Protein AF-A0A8S3TML8-F1 (afdb_monomer_lite)

pLDDT: mean 79.7, std 20.04, range [29.03, 98.56]

Secondary structure (DSSP, 8-state):
---PPP-SS--HHHHHHHTTTTEEEETTTTEEEE---------------------------PPPPPTT--EEEEETTEEEEE-HHHHHHHTTTT---S------TT----GGGTT-TTTT--HHHHHHHHHHHHHHHHHHHHHHHHHHEEEEEEEPGGGEEEETTEEEE-TT---EEEEEEETTS-HHHHTT-

Foldseek 3Di:
DDDDDDDPADPPVRVQVVVVVFWDADPVPRDIDGDPDPDDDDPDDDDDDDDDDPDPDPDPDDPDDDPPPWDWDDDPVDIDTDDPVRVCVQPVPDDHDPDDDDDDPPDDDDPVRVVDPCVPPDPVVVVVVVVVVVVVVVVVVVVLQVVQKDKDKADDPVQWDDDPNDIDGDPVDDDIDIDIDRNVDDVVVVVVD

Structure (mmCIF, N/CA/C/O backbone):
data_AF-A0A8S3TML8-F1
#
_entry.id   AF-A0A8S3TML8-F1
#
loop_
_atom_site.group_PDB
_atom_site.id
_atom_site.type_symbol
_atom_site.label_atom_id
_atom_site.label_alt_id
_atom_site.label_comp_id
_atom_site.label_asym_id
_atom_site.label_entity_id
_atom_site.label_seq_id
_atom_site.pdbx_PDB_ins_code
_atom_site.Cartn_x
_atom_site.Cartn_y
_atom_site.Cartn_z
_atom_site.occupancy
_atom_site.B_iso_or_equiv
_atom_site.auth_seq_id
_atom_site.auth_comp_id
_atom_site.auth_asym_id
_atom_site.auth_atom_id
_atom_site.pdbx_PDB_model_num
ATOM 1 N N . MET A 1 1 ? -19.880 -20.484 -22.749 1.00 35.97 1 MET A N 1
ATOM 2 C CA . MET A 1 1 ? -20.522 -19.704 -23.829 1.00 35.97 1 MET A CA 1
ATOM 3 C C . MET A 1 1 ? -20.622 -18.261 -23.365 1.00 35.97 1 MET A C 1
ATOM 5 O O . MET A 1 1 ? -21.336 -17.995 -22.408 1.00 35.97 1 MET A O 1
ATOM 9 N N . GLU A 1 2 ? -19.834 -17.370 -23.964 1.00 37.00 2 GLU A N 1
ATOM 10 C CA . GLU A 1 2 ? -19.762 -15.946 -23.609 1.00 37.00 2 GLU A CA 1
ATOM 11 C C . GLU A 1 2 ? -21.054 -15.206 -23.978 1.00 37.00 2 GLU A C 1
ATOM 13 O O . GLU A 1 2 ? -21.535 -15.298 -25.110 1.00 37.00 2 GLU A O 1
ATOM 18 N N . GLN A 1 3 ? -21.607 -14.438 -23.037 1.00 43.72 3 GLN A N 1
ATOM 19 C CA . GLN A 1 3 ? -22.703 -13.520 -23.327 1.00 43.72 3 GLN A CA 1
ATOM 20 C C . GLN A 1 3 ? -22.150 -12.269 -24.015 1.00 43.72 3 GLN A C 1
ATOM 22 O O . GLN A 1 3 ? -21.498 -11.430 -23.397 1.00 43.72 3 GLN A O 1
ATOM 27 N N . ARG A 1 4 ? -22.412 -12.139 -25.318 1.00 47.22 4 ARG A N 1
ATOM 28 C CA . ARG A 1 4 ? -22.072 -10.939 -26.090 1.00 47.22 4 ARG A CA 1
ATOM 29 C C . ARG A 1 4 ? -23.021 -9.798 -25.724 1.00 47.22 4 ARG A C 1
ATOM 31 O O . ARG A 1 4 ? -24.226 -9.878 -25.962 1.00 47.22 4 ARG A O 1
ATOM 38 N N . PHE A 1 5 ? -22.455 -8.730 -25.170 1.00 47.50 5 PHE A N 1
ATOM 39 C CA . PHE A 1 5 ? -23.145 -7.485 -24.840 1.00 47.50 5 PHE A CA 1
ATOM 40 C C . PHE A 1 5 ? -23.763 -6.871 -26.110 1.00 47.50 5 PHE A C 1
ATOM 42 O O . PHE A 1 5 ? -23.064 -6.631 -27.099 1.00 47.50 5 PHE A O 1
ATOM 49 N N . ARG A 1 6 ? -25.081 -6.631 -26.120 1.00 53.34 6 ARG A N 1
ATOM 50 C CA . ARG A 1 6 ? -25.754 -5.955 -27.241 1.00 53.34 6 ARG A CA 1
ATOM 51 C C . ARG A 1 6 ? -25.431 -4.460 -27.190 1.00 53.34 6 ARG A C 1
ATOM 53 O O . ARG A 1 6 ? -25.646 -3.813 -26.170 1.00 53.34 6 ARG A O 1
ATOM 60 N N . LYS A 1 7 ? -24.908 -3.909 -28.290 1.00 60.56 7 LYS A N 1
ATOM 61 C CA . LYS A 1 7 ? -24.660 -2.467 -28.431 1.00 60.56 7 LYS A CA 1
ATOM 62 C C . LYS A 1 7 ? -26.007 -1.737 -28.490 1.00 60.56 7 LYS A C 1
ATOM 64 O O . LYS A 1 7 ? -26.744 -1.890 -29.458 1.00 60.56 7 LYS A O 1
ATOM 69 N N . ASN A 1 8 ? -26.323 -0.959 -27.455 1.00 58.72 8 ASN A N 1
ATOM 70 C CA . ASN A 1 8 ? -27.572 -0.187 -27.349 1.00 58.72 8 ASN A CA 1
ATOM 71 C C . ASN A 1 8 ? -27.666 0.975 -28.356 1.00 58.72 8 ASN A C 1
ATOM 73 O O . ASN A 1 8 ? -28.735 1.545 -28.554 1.00 58.72 8 ASN A O 1
ATOM 77 N N . PHE A 1 9 ? -26.560 1.304 -29.019 1.00 53.78 9 PHE A N 1
ATOM 78 C CA . PHE A 1 9 ? -26.478 2.310 -30.067 1.00 53.78 9 PHE A CA 1
ATOM 79 C C . PHE A 1 9 ? -25.803 1.649 -31.272 1.00 53.78 9 PHE A C 1
ATOM 81 O O . PHE A 1 9 ? -24.911 0.823 -31.083 1.00 53.78 9 PHE A O 1
ATOM 88 N N . GLY A 1 10 ? -26.292 1.926 -32.485 1.00 63.81 10 GLY A N 1
ATOM 89 C CA . GLY A 1 10 ? -25.822 1.304 -33.729 1.00 63.81 10 GLY A CA 1
ATOM 90 C C . GLY A 1 10 ? -24.353 1.611 -34.058 1.00 63.81 10 GLY A C 1
ATOM 91 O O . GLY A 1 10 ? -23.506 1.747 -33.182 1.00 63.81 10 GLY A O 1
ATOM 92 N N . SER A 1 11 ? -24.002 1.716 -35.340 1.00 74.44 11 SER A N 1
ATOM 93 C CA . SER A 1 11 ? -22.666 2.214 -35.696 1.00 74.44 11 SER A CA 1
ATOM 94 C C . SER A 1 11 ? -22.445 3.612 -35.103 1.00 74.44 11 SER A C 1
ATOM 96 O O . SER A 1 11 ? -23.391 4.392 -34.985 1.00 74.44 11 SER A O 1
ATOM 98 N N . ILE A 1 12 ? -21.197 3.938 -34.751 1.00 75.12 12 ILE A N 1
ATOM 99 C CA . ILE A 1 12 ? -20.818 5.258 -34.218 1.00 75.12 12 ILE A CA 1
ATOM 100 C C . ILE A 1 12 ? -21.323 6.398 -35.120 1.00 75.12 12 ILE A C 1
ATOM 102 O O . ILE A 1 12 ? -21.795 7.412 -34.628 1.00 75.12 12 ILE A O 1
ATOM 106 N N . VAL A 1 13 ? -21.350 6.170 -36.436 1.00 75.56 13 VAL A N 1
ATOM 107 C CA . VAL A 1 13 ? -21.892 7.098 -37.438 1.00 75.56 13 VAL A CA 1
ATOM 108 C C . VAL A 1 13 ? -23.364 7.427 -37.171 1.00 75.56 13 VAL A C 1
ATOM 110 O O . VAL A 1 13 ? -23.715 8.596 -37.093 1.00 75.56 13 VAL A O 1
ATOM 113 N N . LYS A 1 14 ? -24.211 6.422 -36.901 1.00 78.94 14 LYS A N 1
ATOM 114 C CA . LYS A 1 14 ? -25.636 6.643 -36.586 1.00 78.94 14 LYS A CA 1
ATOM 115 C C . LYS A 1 14 ? -25.842 7.415 -35.287 1.00 78.94 14 LYS A C 1
ATOM 117 O O . LYS A 1 14 ? -26.841 8.110 -35.134 1.00 78.94 14 LYS A O 1
ATOM 122 N N . PHE A 1 15 ? -24.937 7.247 -34.324 1.00 82.00 15 PHE A N 1
ATOM 123 C CA . PHE A 1 15 ? -24.976 8.017 -33.084 1.00 82.00 15 PHE A CA 1
ATOM 124 C C . PHE A 1 15 ? -24.649 9.490 -33.352 1.00 82.00 15 PHE A C 1
ATOM 126 O O . PHE A 1 15 ? -25.384 10.366 -32.909 1.00 82.00 15 PHE A O 1
ATOM 133 N N . LEU A 1 16 ? -23.600 9.753 -34.129 1.00 83.75 16 LEU A N 1
ATOM 134 C CA . LEU A 1 16 ? -23.174 11.108 -34.477 1.00 83.75 16 LEU A CA 1
ATOM 135 C C . LEU A 1 16 ? -24.219 11.842 -35.327 1.00 83.75 16 LEU A C 1
ATOM 137 O O . LEU A 1 16 ? -24.539 12.985 -35.031 1.00 83.75 16 LEU A O 1
ATOM 141 N N . GLU A 1 17 ? -24.830 11.164 -36.301 1.00 78.38 17 GLU A N 1
ATOM 142 C CA . GLU A 1 17 ? -25.947 11.706 -37.091 1.00 78.38 17 GLU A CA 1
ATOM 143 C C . GLU A 1 17 ? -27.168 12.039 -36.220 1.00 78.38 17 GLU A C 1
ATOM 145 O O . GLU A 1 17 ? -27.822 13.066 -36.407 1.00 78.38 17 GLU A O 1
ATOM 150 N N . LYS A 1 18 ? -27.481 11.185 -35.235 1.00 82.00 18 LYS A N 1
ATOM 151 C CA . LYS A 1 18 ? -28.595 11.423 -34.307 1.00 82.00 18 LYS A CA 1
ATOM 152 C C . LYS A 1 18 ? -28.356 12.649 -33.420 1.00 82.00 18 LYS A C 1
ATOM 154 O O . LYS A 1 18 ? -29.322 13.319 -33.067 1.00 82.00 18 LYS A O 1
ATOM 159 N N . HIS A 1 19 ? -27.102 12.928 -33.080 1.00 82.25 19 HIS A N 1
ATOM 160 C CA . HIS A 1 19 ? -26.683 14.020 -32.202 1.00 82.25 19 HIS A CA 1
ATOM 161 C C . HIS A 1 19 ? -26.000 15.160 -32.980 1.00 82.25 19 HIS A C 1
ATOM 163 O O . HIS A 1 19 ? -24.994 15.714 -32.533 1.00 82.25 19 HIS A O 1
ATOM 169 N N . HIS A 1 20 ? -26.543 15.506 -34.155 1.00 80.69 20 HIS A N 1
ATOM 170 C CA . HIS A 1 20 ? -26.031 16.582 -35.017 1.00 80.69 20 HIS A CA 1
ATOM 171 C C . HIS A 1 20 ? -26.117 17.985 -34.384 1.00 80.69 20 HIS A C 1
ATOM 173 O O . HIS A 1 20 ? -25.498 18.931 -34.863 1.00 80.69 20 HIS A O 1
ATOM 179 N N . ASP A 1 21 ? -26.899 18.123 -33.312 1.00 78.88 21 ASP A N 1
ATOM 180 C CA . ASP A 1 21 ? -27.015 19.324 -32.486 1.00 78.88 21 ASP A CA 1
ATOM 181 C C . ASP A 1 21 ? -25.766 19.576 -31.624 1.00 78.88 21 ASP A C 1
ATOM 183 O O . ASP A 1 21 ? -25.522 20.705 -31.198 1.00 78.88 21 ASP A O 1
ATOM 187 N N . VAL A 1 22 ? -24.962 18.533 -31.396 1.00 82.69 22 VAL A N 1
ATOM 188 C CA . VAL A 1 22 ? -23.725 18.572 -30.605 1.00 82.69 22 VAL A CA 1
ATOM 189 C C . VAL A 1 22 ? -22.500 18.278 -31.475 1.00 82.69 22 VAL A C 1
ATOM 191 O O . VAL A 1 22 ? -21.458 18.913 -31.306 1.00 82.69 22 VAL A O 1
ATOM 194 N N . PHE A 1 23 ? -22.613 17.349 -32.425 1.00 83.62 23 PHE A N 1
ATOM 195 C CA . PHE A 1 23 ? -21.502 16.869 -33.244 1.00 83.62 23 PHE A CA 1
ATOM 196 C C . PHE A 1 23 ? -21.696 17.212 -34.721 1.00 83.62 23 PHE A C 1
ATOM 198 O O . PHE A 1 23 ? -22.722 16.905 -35.318 1.00 83.62 23 PHE A O 1
ATOM 205 N N . VAL A 1 24 ? -20.667 17.782 -35.339 1.00 83.44 24 VAL A N 1
ATOM 206 C CA . VAL A 1 24 ? -20.604 18.043 -36.778 1.00 83.44 24 VAL A CA 1
ATOM 207 C C . VAL A 1 24 ? -19.649 17.032 -37.402 1.00 83.44 24 VAL A C 1
ATOM 209 O O . VAL A 1 24 ? -18.461 17.002 -37.074 1.00 83.44 24 VAL A O 1
ATOM 212 N N . LEU A 1 25 ? -20.178 16.185 -38.285 1.00 80.75 25 LEU A N 1
ATOM 213 C CA . LEU A 1 25 ? -19.419 15.173 -39.016 1.00 80.75 25 LEU A CA 1
ATOM 214 C C . LEU A 1 25 ? -19.025 15.719 -40.395 1.00 80.75 25 LEU A C 1
ATOM 216 O O . LEU A 1 25 ? -19.898 15.983 -41.223 1.00 80.75 25 LEU A O 1
ATOM 220 N N . ASP A 1 26 ? -17.726 15.841 -40.664 1.00 74.19 26 ASP A N 1
ATOM 221 C CA . ASP A 1 26 ? -17.230 16.135 -42.008 1.00 74.19 26 ASP A CA 1
ATOM 222 C C . ASP A 1 26 ? -17.051 14.825 -42.787 1.00 74.19 26 ASP A C 1
ATOM 224 O O . ASP A 1 26 ? -16.144 14.022 -42.538 1.00 74.19 26 ASP A O 1
ATOM 228 N N . SER A 1 27 ? -17.949 14.616 -43.749 1.00 68.25 27 SER A N 1
ATOM 229 C CA . SER A 1 27 ? -17.995 13.414 -44.587 1.00 68.25 27 SER A CA 1
ATOM 230 C C . SER A 1 27 ? -16.820 13.319 -45.570 1.00 68.25 27 SER A C 1
ATOM 232 O O . SER A 1 27 ? -16.584 12.248 -46.123 1.00 68.25 27 SER A O 1
ATOM 234 N N . GLY A 1 28 ? -16.075 14.410 -45.794 1.00 66.81 28 GLY A N 1
ATOM 235 C CA . GLY A 1 28 ? -14.909 14.428 -46.680 1.00 66.81 28 GLY A CA 1
ATOM 236 C C . GLY A 1 28 ? -13.621 13.932 -46.021 1.00 66.81 28 GLY A C 1
ATOM 237 O O . GLY A 1 28 ? -12.758 13.382 -46.703 1.00 66.81 28 GLY A O 1
ATOM 238 N N . CYS A 1 29 ? -13.484 14.092 -44.701 1.00 62.00 29 CYS A N 1
ATOM 239 C CA . CYS A 1 29 ? -12.249 13.766 -43.981 1.00 62.00 29 CYS A CA 1
ATOM 240 C C . CYS A 1 29 ? -12.430 12.814 -42.784 1.00 62.00 29 CYS A C 1
ATOM 242 O O . CYS A 1 29 ? -11.467 12.572 -42.057 1.00 62.00 29 CYS A O 1
ATOM 244 N N . ASN A 1 30 ? -13.623 12.226 -42.594 1.00 70.94 30 ASN A N 1
ATOM 245 C CA . ASN A 1 30 ? -13.956 11.350 -41.458 1.00 70.94 30 ASN A CA 1
ATOM 246 C C . ASN A 1 30 ? -13.621 11.982 -40.091 1.00 70.94 30 ASN A C 1
ATOM 248 O O . ASN A 1 30 ? -13.280 11.279 -39.137 1.00 70.94 30 ASN A O 1
ATOM 252 N N . GLN A 1 31 ? -13.709 13.309 -39.989 1.00 72.69 31 GLN A N 1
ATOM 253 C CA . GLN A 1 31 ? -13.484 14.034 -38.743 1.00 72.69 31 GLN A CA 1
ATOM 254 C C . GLN A 1 31 ? -14.811 14.443 -38.113 1.00 72.69 31 GLN A C 1
ATOM 256 O O . GLN A 1 31 ? -15.768 14.816 -38.791 1.00 72.69 31 GLN A O 1
ATOM 261 N N . VAL A 1 32 ? -14.854 14.372 -36.786 1.00 80.69 32 VAL A N 1
ATOM 262 C CA . VAL A 1 32 ? -15.982 14.814 -35.969 1.00 80.69 32 VAL A CA 1
ATOM 263 C C . VAL A 1 32 ? -15.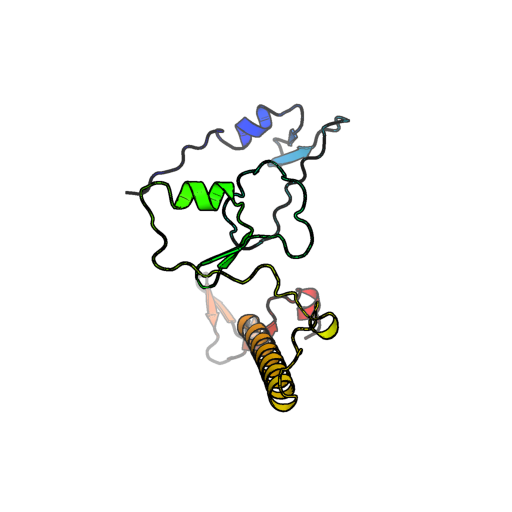514 16.005 -35.154 1.00 80.69 32 VAL A C 1
ATOM 265 O O . VAL A 1 32 ? -14.497 15.924 -34.468 1.00 80.69 32 VAL A O 1
ATOM 268 N N . SER A 1 33 ? -16.265 17.095 -35.210 1.00 81.88 33 SER A N 1
ATOM 269 C CA . SER A 1 33 ? -16.013 18.306 -34.430 1.00 81.88 33 SER A CA 1
ATOM 270 C C . SER A 1 33 ? -17.231 18.652 -33.578 1.00 81.88 33 SER A C 1
ATOM 272 O O . SER A 1 33 ? -18.345 18.216 -33.863 1.00 81.88 33 SER A O 1
ATOM 274 N N . LEU A 1 34 ? -17.025 19.395 -32.492 1.00 81.19 34 LEU A N 1
ATOM 275 C CA . LEU A 1 34 ? -18.118 19.848 -31.636 1.00 81.19 34 LEU A CA 1
ATOM 276 C C . LEU A 1 34 ? -18.717 21.131 -32.231 1.00 81.19 34 LEU A C 1
ATOM 278 O O . LEU A 1 34 ? -17.989 22.092 -32.477 1.00 81.19 34 LEU A O 1
ATOM 282 N N . GLY A 1 35 ? -20.028 21.149 -32.468 1.00 71.44 35 GLY A N 1
ATOM 283 C CA . GLY A 1 35 ? -20.730 22.340 -32.942 1.00 71.44 35 GLY A CA 1
ATOM 284 C C . GLY A 1 35 ? -20.786 23.419 -31.857 1.00 71.44 35 GLY A C 1
ATOM 285 O O . GLY A 1 35 ? -21.034 23.126 -30.688 1.00 71.44 35 GLY A O 1
ATOM 286 N N . ASN A 1 36 ? -20.567 24.684 -32.228 1.00 66.62 36 ASN A N 1
ATOM 287 C CA . ASN A 1 36 ? -20.639 25.817 -31.301 1.00 66.62 36 ASN A CA 1
ATOM 288 C C . ASN A 1 36 ? -22.093 26.098 -30.882 1.00 66.62 36 ASN A C 1
ATOM 290 O O . ASN A 1 36 ? -22.744 26.982 -31.435 1.00 66.62 36 ASN A O 1
ATOM 294 N N . SER A 1 37 ? -22.590 25.379 -29.875 1.00 48.44 37 SER A N 1
ATOM 295 C CA . SER A 1 37 ? -23.808 25.734 -29.148 1.00 48.44 37 SER A CA 1
ATOM 296 C C . SER A 1 37 ? -23.492 25.942 -27.671 1.00 48.44 37 SER A C 1
ATOM 298 O O . SER A 1 37 ? -22.940 25.087 -26.978 1.00 48.44 37 SER A O 1
ATOM 300 N N . THR A 1 38 ? -23.797 27.145 -27.199 1.00 48.72 38 THR A N 1
ATOM 301 C CA . THR A 1 38 ? -23.610 27.574 -25.821 1.00 48.72 38 THR A CA 1
ATOM 302 C C . THR A 1 38 ? -24.599 26.865 -24.888 1.00 48.72 38 THR A C 1
ATOM 304 O O . THR A 1 38 ? -25.793 26.794 -25.154 1.00 48.72 38 THR A O 1
ATOM 307 N N . LYS A 1 39 ? -24.075 26.437 -23.729 1.00 49.25 39 LYS A N 1
ATOM 308 C CA . LYS A 1 39 ? -24.764 25.897 -22.537 1.00 49.25 39 LYS A CA 1
ATOM 309 C C . LYS A 1 39 ? -25.297 24.461 -22.634 1.00 49.25 39 LYS A C 1
ATOM 311 O O . LYS A 1 39 ? -26.500 24.231 -22.675 1.00 49.25 39 LYS A O 1
ATOM 316 N N . VAL A 1 40 ? -24.401 23.501 -22.403 1.00 35.50 40 VAL A N 1
ATOM 317 C CA . VAL A 1 40 ? -24.745 22.236 -21.733 1.00 35.50 40 VAL A CA 1
ATOM 318 C C . VAL A 1 40 ? -23.771 22.026 -20.573 1.00 35.50 40 VAL A C 1
ATOM 320 O O . VAL A 1 40 ? -22.578 22.298 -20.688 1.00 35.50 40 VAL A O 1
ATOM 323 N N . LYS A 1 41 ? -24.317 21.643 -19.413 1.00 32.66 41 LYS A N 1
ATOM 324 C CA . LYS A 1 41 ? -23.577 21.361 -18.179 1.00 32.66 41 LYS A CA 1
ATOM 325 C C . LYS A 1 41 ? -22.485 20.331 -18.468 1.00 32.66 41 LYS A C 1
ATOM 327 O O . LYS A 1 41 ? -22.768 19.278 -19.025 1.00 32.66 41 LYS A O 1
ATOM 332 N N . ALA A 1 42 ? -21.259 20.664 -18.085 1.00 30.53 42 ALA A N 1
ATOM 333 C CA . ALA A 1 42 ? -20.107 19.793 -18.219 1.00 30.53 42 ALA A CA 1
ATOM 334 C C . ALA A 1 42 ? -20.219 18.615 -17.239 1.00 30.53 42 ALA A C 1
ATOM 336 O O . ALA A 1 42 ? -19.819 18.731 -16.082 1.00 30.53 42 ALA A O 1
ATOM 337 N N . ASP A 1 43 ? -20.737 17.487 -17.716 1.00 32.12 43 ASP A N 1
ATOM 338 C CA . ASP A 1 43 ? -20.344 16.183 -17.194 1.00 32.12 43 ASP A CA 1
ATOM 339 C C . ASP A 1 43 ? -18.971 15.864 -17.796 1.00 32.12 43 ASP A C 1
ATOM 341 O O . ASP A 1 43 ? -18.835 15.534 -18.973 1.00 32.12 43 ASP A O 1
ATOM 345 N N . LYS A 1 44 ? -17.926 16.058 -16.988 1.00 32.66 44 LYS A N 1
ATOM 346 C CA . LYS A 1 44 ? -16.579 15.581 -17.297 1.00 32.66 44 LYS A CA 1
ATOM 347 C C . LYS A 1 44 ? -16.487 14.106 -16.917 1.00 32.66 44 LYS A C 1
ATOM 349 O O . LYS A 1 44 ? -16.332 13.787 -15.742 1.00 32.66 44 LYS A O 1
ATOM 354 N N . GLU A 1 45 ? -16.506 13.235 -17.917 1.00 30.80 45 GLU A N 1
ATOM 355 C CA . GLU A 1 45 ? -15.780 11.967 -17.874 1.00 30.80 45 GLU A CA 1
ATOM 356 C C . GLU A 1 45 ? -14.574 12.091 -18.812 1.00 30.80 45 GLU A C 1
ATOM 358 O O . GLU A 1 45 ? -14.708 12.058 -20.032 1.00 30.80 45 GLU A O 1
ATOM 363 N N . GLU A 1 46 ? -13.386 12.256 -18.229 1.00 30.12 46 GLU A N 1
ATOM 364 C CA . GLU A 1 46 ? -12.109 11.994 -18.893 1.00 30.12 46 GLU A CA 1
ATOM 365 C C . GLU A 1 46 ? -11.466 10.801 -18.186 1.00 30.12 46 GLU A C 1
ATOM 367 O O . GLU A 1 46 ? -11.171 10.834 -16.990 1.00 30.12 46 GLU A O 1
ATOM 372 N N . ASN A 1 47 ? -11.299 9.724 -18.949 1.00 31.22 47 ASN A N 1
ATOM 373 C CA . ASN A 1 47 ? -10.684 8.476 -18.529 1.00 31.22 47 ASN A CA 1
ATOM 374 C C . ASN A 1 47 ? -9.156 8.630 -18.591 1.00 31.22 47 ASN A C 1
ATOM 376 O O . ASN A 1 47 ? -8.572 8.667 -19.671 1.00 31.22 47 ASN A O 1
ATOM 380 N N . SER A 1 48 ? -8.511 8.682 -17.428 1.00 29.45 48 SER A N 1
ATOM 381 C CA . SER A 1 48 ? -7.107 8.292 -17.236 1.00 29.45 48 SER A CA 1
ATOM 382 C C . SER A 1 48 ? -7.084 6.968 -16.458 1.00 29.45 48 SER A C 1
ATOM 384 O O . SER A 1 48 ? -7.972 6.745 -15.630 1.00 29.45 48 SER A O 1
ATOM 386 N N . PRO A 1 49 ? -6.133 6.053 -16.723 1.00 37.16 49 PRO A N 1
ATOM 387 C CA . PRO A 1 49 ? -6.258 4.648 -16.355 1.00 37.16 49 PRO A CA 1
ATOM 388 C C . PRO A 1 49 ? -6.112 4.492 -14.842 1.00 37.16 49 PRO A C 1
ATOM 390 O O . PRO A 1 49 ? -5.008 4.528 -14.308 1.00 37.16 49 PRO A O 1
ATOM 393 N N . THR A 1 50 ? -7.235 4.328 -14.145 1.00 29.03 50 THR A N 1
ATOM 394 C CA . THR A 1 50 ? -7.241 4.033 -12.712 1.00 29.03 50 THR A CA 1
ATOM 395 C C . THR A 1 50 ? -7.913 2.692 -12.488 1.00 29.03 50 THR A C 1
ATOM 397 O O . THR A 1 50 ? -9.068 2.481 -12.849 1.00 29.03 50 THR A O 1
ATOM 400 N N . THR A 1 51 ? -7.115 1.796 -11.921 1.00 33.16 51 THR A N 1
ATOM 401 C CA . THR A 1 51 ? -7.413 0.516 -11.285 1.00 33.16 51 THR A CA 1
ATOM 402 C C . THR A 1 51 ? -8.893 0.301 -10.968 1.00 33.16 51 THR A C 1
ATOM 404 O O . THR A 1 51 ? -9.501 1.066 -10.221 1.00 33.16 51 THR A O 1
ATOM 407 N N . THR A 1 52 ? -9.445 -0.774 -11.528 1.00 33.16 52 THR A N 1
ATOM 408 C CA . THR A 1 52 ? -10.824 -1.246 -11.395 1.00 33.16 52 THR A CA 1
ATOM 409 C C . THR A 1 52 ? -11.305 -1.231 -9.940 1.00 33.16 52 THR A C 1
ATOM 411 O O . THR A 1 52 ? -11.037 -2.150 -9.171 1.00 33.16 52 THR A O 1
ATOM 414 N N . ALA A 1 53 ? -12.046 -0.188 -9.569 1.00 35.88 53 ALA A N 1
ATOM 415 C CA . ALA A 1 53 ? -12.938 -0.188 -8.421 1.00 35.88 53 ALA A CA 1
ATOM 416 C C . ALA A 1 53 ? -14.365 -0.378 -8.948 1.00 35.88 53 ALA A C 1
ATOM 418 O O . ALA A 1 53 ? -14.842 0.397 -9.776 1.00 35.88 53 ALA A O 1
ATOM 419 N N . GLU A 1 54 ? -15.024 -1.435 -8.483 1.00 35.09 54 GLU A N 1
ATOM 420 C CA . GLU A 1 54 ? -16.431 -1.745 -8.741 1.00 35.09 54 GLU A CA 1
ATOM 421 C C . GLU A 1 54 ? -17.370 -0.546 -8.478 1.00 35.09 54 GLU A C 1
ATOM 423 O O . GLU A 1 54 ? -17.043 0.343 -7.678 1.00 35.09 54 GLU A O 1
ATOM 428 N N . PRO A 1 55 ? -18.554 -0.492 -9.125 1.00 42.03 55 PRO A N 1
ATOM 429 C CA . PRO A 1 55 ? -19.413 0.682 -9.088 1.00 42.03 55 PRO A CA 1
ATOM 430 C C . PRO A 1 55 ? -19.904 0.942 -7.663 1.00 42.03 55 PRO A C 1
ATOM 432 O O . PRO A 1 55 ? -20.722 0.207 -7.106 1.00 42.03 55 PRO A O 1
ATOM 435 N N . ARG A 1 56 ? -19.425 2.042 -7.073 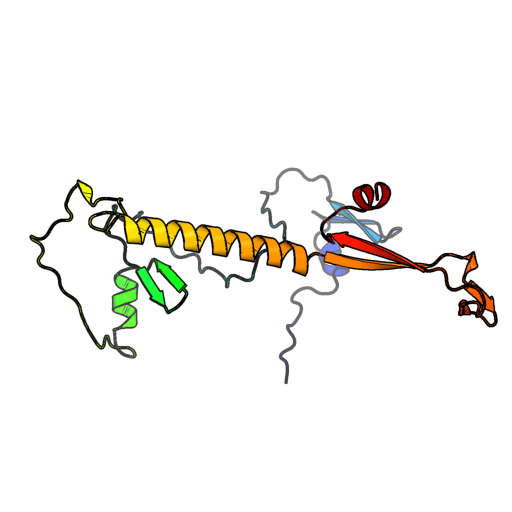1.00 43.41 56 ARG A N 1
ATOM 436 C CA . ARG A 1 56 ? -19.966 2.591 -5.829 1.00 43.41 56 ARG A CA 1
ATOM 437 C C . ARG A 1 56 ? -21.426 2.961 -6.064 1.00 43.41 56 ARG A C 1
ATOM 439 O O . ARG A 1 56 ? -21.732 4.027 -6.597 1.00 43.41 56 ARG A O 1
ATOM 446 N N . ASN A 1 57 ? -22.328 2.090 -5.615 1.00 42.94 57 ASN A N 1
ATOM 447 C CA . ASN A 1 57 ? -23.705 2.450 -5.305 1.00 42.94 57 ASN A CA 1
ATOM 448 C C . ASN A 1 57 ? -23.689 3.802 -4.584 1.00 42.94 57 ASN A C 1
ATOM 450 O O . ASN A 1 57 ? -23.040 3.934 -3.542 1.00 42.94 57 ASN A O 1
ATOM 454 N N . LYS A 1 58 ? -24.375 4.807 -5.143 1.00 46.81 58 LYS A N 1
ATOM 455 C CA . LYS A 1 58 ? -24.589 6.112 -4.506 1.00 46.81 58 LYS A CA 1
ATOM 456 C C . LYS A 1 58 ? -25.407 5.892 -3.229 1.00 46.81 58 LYS A C 1
ATOM 458 O O . LYS A 1 58 ? -26.626 6.032 -3.222 1.00 46.81 58 LYS A O 1
ATOM 463 N N . ARG A 1 59 ? -24.738 5.480 -2.148 1.00 58.22 59 ARG A N 1
ATOM 464 C CA . ARG A 1 59 ? -25.325 5.405 -0.812 1.00 58.22 59 ARG A CA 1
ATOM 465 C C . ARG A 1 59 ? -25.736 6.830 -0.428 1.00 58.22 59 ARG A C 1
ATOM 467 O O . ARG A 1 59 ? -24.918 7.738 -0.585 1.00 58.22 59 ARG A O 1
ATOM 474 N N . PRO A 1 60 ? -26.956 7.048 0.092 1.00 53.94 60 PRO A N 1
ATOM 475 C CA . PRO A 1 60 ? -27.336 8.348 0.631 1.00 53.94 60 PRO A CA 1
ATOM 476 C C . PRO A 1 60 ? -26.292 8.776 1.665 1.00 53.94 60 PRO A C 1
ATOM 478 O O . PRO A 1 60 ? -25.929 7.971 2.532 1.00 53.94 60 PRO A O 1
ATOM 481 N N . GLN A 1 61 ? -25.762 9.996 1.531 1.00 53.47 61 GLN A N 1
ATOM 482 C CA . GLN A 1 61 ? -24.762 10.545 2.445 1.00 53.47 61 GLN A CA 1
ATOM 483 C C . GLN A 1 61 ? -25.400 10.664 3.831 1.00 53.47 61 GLN A C 1
ATOM 485 O O . GLN A 1 61 ? -26.338 11.426 4.041 1.00 53.47 61 GLN A O 1
ATOM 490 N N . SER A 1 62 ? -24.933 9.837 4.763 1.00 59.44 62 SER A N 1
ATOM 491 C CA . SER A 1 62 ? -25.248 9.994 6.179 1.00 59.44 62 SER A CA 1
ATOM 492 C C . SER A 1 62 ? -24.357 11.097 6.744 1.00 59.44 62 SER A C 1
ATOM 494 O O . SER A 1 62 ? -23.241 11.253 6.240 1.00 59.44 62 SER A O 1
ATOM 496 N N . PRO A 1 63 ? -24.790 11.813 7.794 1.00 67.19 63 PRO A N 1
ATOM 497 C CA . PRO A 1 63 ? -23.913 12.735 8.506 1.00 67.19 63 PRO A CA 1
ATOM 498 C C . PRO A 1 63 ? -22.602 12.041 8.892 1.00 67.19 63 PRO A C 1
ATOM 500 O O . PRO A 1 63 ? -22.593 10.853 9.235 1.00 67.19 63 PRO A O 1
ATOM 503 N N . THR A 1 64 ? -21.497 12.777 8.784 1.00 66.25 64 THR A N 1
ATOM 504 C CA . THR A 1 64 ? -20.168 12.302 9.172 1.00 66.25 64 THR A CA 1
ATOM 505 C C . THR A 1 64 ? -20.209 11.885 10.646 1.00 66.25 64 THR A C 1
ATOM 507 O O . THR A 1 64 ? -20.618 12.701 11.477 1.00 66.25 64 THR A O 1
ATOM 510 N N . PRO A 1 65 ? -19.838 10.640 10.997 1.00 67.31 65 PRO A N 1
ATOM 511 C CA . PRO A 1 65 ? -19.816 10.204 12.388 1.00 67.31 65 PRO A CA 1
ATOM 512 C C . PRO A 1 65 ? -18.896 11.099 13.218 1.00 67.31 65 PRO A C 1
ATOM 514 O O . PRO A 1 65 ? -17.868 11.564 12.721 1.00 67.31 65 PRO A O 1
ATOM 517 N N . MET A 1 66 ? -19.234 11.308 14.491 1.00 68.75 66 MET A N 1
ATOM 518 C CA . MET A 1 66 ? -18.312 11.973 15.410 1.00 68.75 66 MET A CA 1
ATOM 519 C C . MET A 1 66 ? -17.000 11.173 15.514 1.00 68.75 66 MET A C 1
ATOM 521 O O . MET A 1 66 ? -17.025 9.938 15.412 1.00 68.75 66 MET A O 1
ATOM 525 N N . PRO A 1 67 ? -15.852 11.842 15.732 1.00 67.44 67 PRO A N 1
ATOM 526 C CA . PRO A 1 67 ? -14.579 11.163 15.941 1.00 67.44 67 PRO A CA 1
ATOM 527 C C . PRO A 1 67 ? -14.701 10.065 17.008 1.00 67.44 67 PRO A C 1
ATOM 529 O O . PRO A 1 67 ? -15.226 10.291 18.097 1.00 67.44 67 PRO A O 1
ATOM 532 N N . GLY A 1 68 ? -14.261 8.849 16.675 1.00 68.69 68 GLY A N 1
ATOM 533 C CA . GLY A 1 68 ? -14.335 7.688 17.571 1.00 68.69 68 GLY A CA 1
ATOM 534 C C . GLY A 1 68 ? -15.674 6.938 17.598 1.00 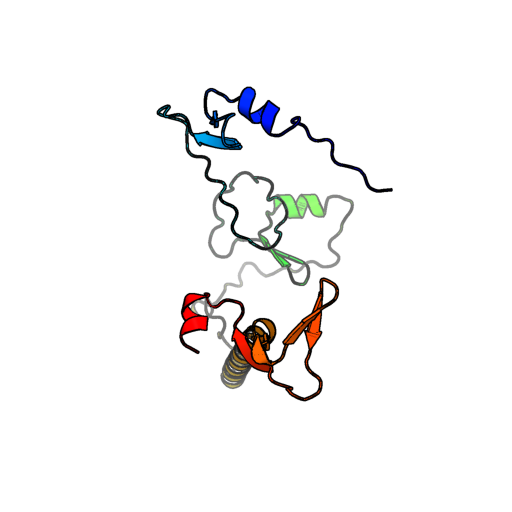68.69 68 GLY A C 1
ATOM 535 O O . GLY A 1 68 ? -15.807 6.002 18.381 1.00 68.69 68 GLY A O 1
ATOM 536 N N . GLN A 1 69 ? -16.644 7.304 16.753 1.00 76.50 69 GLN A N 1
ATOM 537 C CA . GLN A 1 69 ? -17.960 6.646 16.660 1.00 76.50 69 GLN A CA 1
ATOM 538 C C . GLN A 1 69 ? -18.246 6.052 15.271 1.00 76.50 69 GLN A C 1
ATOM 540 O O . GLN A 1 69 ? -19.397 5.926 14.859 1.00 76.50 69 GLN A O 1
ATOM 545 N N . ALA A 1 70 ? -17.197 5.705 14.524 1.00 87.88 70 ALA A N 1
ATOM 546 C CA . ALA A 1 70 ? -17.319 5.075 13.215 1.00 87.88 70 ALA A CA 1
ATOM 547 C C . ALA A 1 70 ? -17.151 3.552 13.317 1.00 87.88 70 ALA A C 1
ATOM 549 O O . ALA A 1 70 ? -16.247 3.066 13.997 1.00 87.88 70 ALA A O 1
ATOM 550 N N . TRP A 1 71 ? -18.005 2.819 12.604 1.00 92.25 71 TRP A N 1
ATOM 551 C CA . TRP A 1 71 ? -17.889 1.376 12.423 1.00 92.25 71 TRP A CA 1
ATOM 552 C C . TRP A 1 71 ? -17.151 1.059 11.120 1.00 92.25 71 TRP A C 1
ATOM 554 O O . TRP A 1 71 ? -17.348 1.722 10.097 1.00 92.25 71 TRP A O 1
ATOM 564 N N . PHE A 1 72 ? -16.323 0.018 11.155 1.00 94.06 72 PHE A N 1
ATOM 565 C CA . PHE A 1 72 ? -15.564 -0.465 10.005 1.00 94.06 72 PHE A CA 1
ATOM 566 C C . PHE A 1 72 ? -15.752 -1.973 9.849 1.00 94.06 72 PHE A C 1
ATOM 568 O O . PHE A 1 72 ? -15.763 -2.704 10.838 1.00 94.06 72 PHE A O 1
ATOM 575 N N . ASN A 1 73 ? -15.899 -2.418 8.605 1.00 94.38 73 ASN A N 1
ATOM 576 C CA . ASN A 1 73 ? -15.830 -3.815 8.215 1.00 94.38 73 ASN A CA 1
ATOM 577 C C . ASN A 1 73 ? -14.384 -4.147 7.826 1.00 94.38 73 ASN A C 1
ATOM 579 O O . ASN A 1 73 ? -13.826 -3.487 6.942 1.00 94.38 73 ASN A O 1
ATOM 583 N N . PHE A 1 74 ? -13.811 -5.146 8.492 1.00 95.50 74 PHE A N 1
ATOM 584 C CA . PHE A 1 74 ? -12.484 -5.689 8.218 1.00 95.50 74 PHE A CA 1
ATOM 585 C C . PHE A 1 74 ? -12.660 -7.032 7.510 1.00 95.50 74 PHE A C 1
ATOM 587 O O . PHE A 1 74 ? -13.074 -8.006 8.131 1.00 95.50 74 PHE A O 1
ATOM 594 N N . ASP A 1 75 ? -12.371 -7.052 6.214 1.00 94.50 75 ASP A N 1
ATOM 595 C CA . ASP A 1 75 ? -12.507 -8.203 5.324 1.00 94.50 75 ASP A CA 1
ATOM 596 C C . ASP A 1 75 ? -11.141 -8.493 4.692 1.00 94.50 75 ASP A C 1
ATOM 598 O O . ASP A 1 75 ? -10.797 -7.975 3.624 1.00 94.50 75 ASP A O 1
ATOM 602 N N . ASP A 1 76 ? -10.323 -9.237 5.436 1.00 96.38 76 ASP A N 1
ATOM 603 C CA . ASP A 1 76 ? -8.921 -9.530 5.139 1.00 96.38 76 ASP A CA 1
ATOM 604 C C . ASP A 1 76 ? -8.106 -8.266 4.807 1.00 96.38 76 ASP A C 1
ATOM 606 O O . ASP A 1 76 ? -7.818 -7.439 5.673 1.00 96.38 76 ASP A O 1
ATOM 610 N N . SER A 1 77 ? -7.733 -8.095 3.537 1.00 96.06 77 SER A N 1
ATOM 611 C CA . SER A 1 77 ? -6.949 -6.957 3.046 1.00 96.06 77 SER A CA 1
ATOM 612 C C . SER A 1 77 ? -7.778 -5.687 2.831 1.00 96.06 77 SER A C 1
ATOM 614 O O . SER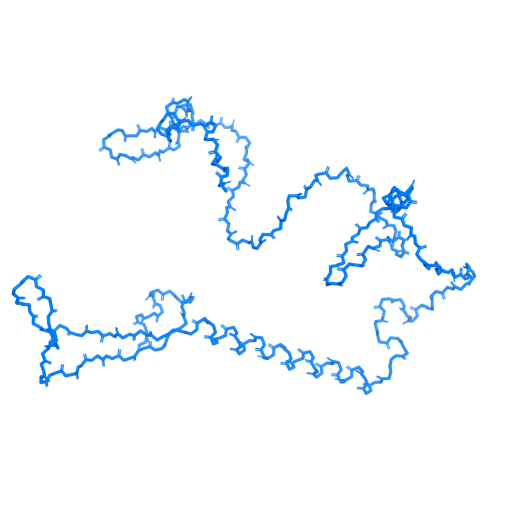 A 1 77 ? -7.225 -4.636 2.498 1.00 96.06 77 SER A O 1
ATOM 616 N N . ARG A 1 78 ? -9.103 -5.758 3.002 1.00 95.38 78 ARG A N 1
ATOM 617 C CA . ARG A 1 78 ? -10.032 -4.661 2.731 1.00 95.38 78 ARG A CA 1
ATOM 618 C C . ARG A 1 78 ? -10.628 -4.134 4.025 1.00 95.38 78 ARG A C 1
ATOM 620 O O . ARG A 1 78 ? -11.292 -4.847 4.768 1.00 95.38 78 ARG A O 1
ATOM 627 N N . VAL A 1 79 ? -10.469 -2.833 4.243 1.00 94.94 79 VAL A N 1
ATOM 628 C CA . VAL A 1 79 ? -11.131 -2.116 5.335 1.00 94.94 79 VAL A CA 1
ATOM 629 C C . VAL A 1 79 ? -12.079 -1.092 4.736 1.00 94.94 79 VAL A C 1
ATOM 631 O O . VAL A 1 79 ? -11.689 -0.291 3.886 1.00 94.94 79 VAL A O 1
ATOM 634 N N . SER A 1 80 ? -13.340 -1.116 5.161 1.00 93.25 80 SER A N 1
ATOM 635 C CA . SER A 1 80 ? -14.356 -0.188 4.657 1.00 93.25 80 SER A CA 1
ATOM 636 C C . SER A 1 80 ? -15.272 0.316 5.769 1.00 93.25 80 SER A C 1
ATOM 638 O O . SER A 1 80 ? -15.548 -0.418 6.715 1.00 93.25 80 SER A O 1
ATOM 640 N N . PRO A 1 81 ? -15.761 1.565 5.698 1.00 92.94 81 PRO A N 1
ATOM 641 C CA . PRO A 1 81 ? -16.749 2.048 6.651 1.00 92.94 81 PRO A CA 1
ATOM 642 C C . PRO A 1 81 ? -18.080 1.307 6.457 1.00 92.94 81 PRO A C 1
ATOM 644 O O . PRO A 1 81 ? -18.561 1.151 5.330 1.00 92.94 81 PRO A O 1
ATOM 647 N N . ILE A 1 82 ? -18.705 0.903 7.560 1.00 91.88 82 ILE A N 1
ATOM 648 C CA . ILE A 1 82 ? -20.011 0.233 7.586 1.00 91.88 82 ILE A CA 1
ATOM 649 C C . ILE A 1 82 ? -20.939 0.972 8.550 1.00 91.88 82 ILE A C 1
ATOM 651 O O . ILE A 1 82 ? -20.487 1.577 9.517 1.00 91.88 82 ILE A O 1
ATOM 655 N N . ARG A 1 83 ? -22.245 0.989 8.277 1.00 90.12 83 ARG A N 1
ATOM 656 C CA . ARG A 1 83 ? -23.230 1.584 9.196 1.00 90.12 83 ARG A CA 1
ATOM 657 C C . ARG A 1 83 ? -23.822 0.523 10.111 1.00 90.12 83 ARG A C 1
ATOM 659 O O . ARG A 1 83 ? -23.991 -0.616 9.701 1.00 90.12 83 ARG A O 1
ATOM 666 N N . GLU A 1 84 ? -24.262 0.928 11.296 1.00 90.88 84 GLU A N 1
ATOM 667 C CA . GLU A 1 84 ? -24.922 0.036 12.262 1.00 90.88 84 GLU A CA 1
ATOM 668 C C . GLU A 1 84 ? -26.114 -0.724 11.655 1.00 90.88 84 GLU A C 1
ATOM 670 O O . GLU A 1 84 ? -26.179 -1.943 11.753 1.00 90.88 84 GLU A O 1
ATOM 675 N N . LYS A 1 85 ? -26.969 -0.044 10.875 1.00 91.31 85 LYS A N 1
ATOM 676 C CA . LYS A 1 85 ? -28.079 -0.684 10.136 1.00 91.31 85 LYS A CA 1
ATOM 677 C C . LYS A 1 85 ? -27.629 -1.782 9.167 1.00 91.31 85 LYS A C 1
ATOM 679 O O . LYS A 1 85 ? -28.396 -2.6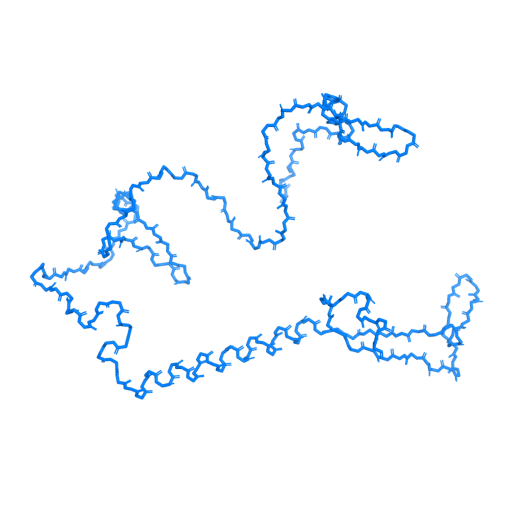82 8.846 1.00 91.31 85 LYS A O 1
ATOM 684 N N . GLU A 1 86 ? -26.419 -1.669 8.626 1.00 90.88 86 GLU A N 1
ATOM 685 C CA . GLU A 1 86 ? -25.864 -2.664 7.706 1.00 90.88 86 GLU A CA 1
ATOM 686 C C . GLU A 1 86 ? -25.313 -3.866 8.467 1.00 90.88 86 GLU A C 1
ATOM 688 O O . GLU A 1 86 ? -25.502 -4.985 8.003 1.00 90.88 86 GLU A O 1
ATOM 693 N N . ILE A 1 87 ? -24.737 -3.641 9.654 1.00 92.19 87 ILE A N 1
ATOM 694 C CA . ILE A 1 87 ? -24.353 -4.704 10.592 1.00 92.19 87 ILE A CA 1
ATOM 695 C C . ILE A 1 87 ? -25.602 -5.494 11.007 1.00 92.19 87 ILE A C 1
ATOM 697 O O . ILE A 1 87 ? -25.632 -6.713 10.877 1.00 92.19 87 ILE A O 1
ATOM 701 N N . GLU A 1 88 ? -26.669 -4.809 11.433 1.00 91.62 88 GLU A N 1
ATOM 702 C CA . GLU A 1 88 ? -27.943 -5.452 11.782 1.00 91.62 88 GLU A CA 1
ATOM 703 C C . GLU A 1 88 ? -28.491 -6.274 10.613 1.00 91.62 88 GLU A C 1
ATOM 705 O O . GLU A 1 88 ? -28.830 -7.442 10.780 1.00 91.62 88 GLU A O 1
ATOM 710 N N . LYS A 1 89 ? -28.537 -5.685 9.411 1.00 91.88 89 LYS A N 1
ATOM 711 C CA . LYS A 1 89 ? -29.030 -6.363 8.208 1.00 91.88 89 LYS A CA 1
ATOM 712 C C . LYS A 1 89 ? -28.210 -7.608 7.865 1.00 91.88 89 LYS A C 1
ATOM 714 O O . LYS A 1 89 ? -28.789 -8.602 7.433 1.00 91.88 89 LYS A O 1
ATOM 719 N N . GLN A 1 90 ? -26.889 -7.551 8.022 1.00 90.94 90 GLN A N 1
ATOM 720 C CA . GLN A 1 90 ? -25.999 -8.675 7.740 1.00 90.94 90 GLN A CA 1
ATOM 721 C C . GLN A 1 90 ? -26.339 -9.881 8.628 1.00 90.94 90 GLN A C 1
ATOM 723 O O . GLN A 1 90 ? -26.507 -10.992 8.129 1.00 90.94 90 GLN A O 1
ATOM 728 N N . TYR A 1 91 ? -26.557 -9.645 9.923 1.00 90.75 91 TYR A N 1
ATOM 729 C CA . TYR A 1 91 ? -26.775 -10.701 10.917 1.00 90.75 91 TYR A CA 1
ATOM 730 C C . TYR A 1 91 ? -28.253 -11.032 11.205 1.00 90.75 91 TYR A C 1
ATOM 732 O O . TYR A 1 91 ? -28.559 -11.748 12.153 1.00 90.75 91 TYR A O 1
ATOM 740 N N . GLN A 1 92 ? -29.192 -10.551 10.385 1.00 88.06 92 GLN A N 1
ATOM 741 C CA . GLN A 1 92 ? -30.639 -10.770 10.552 1.00 88.06 92 GLN A CA 1
ATOM 742 C C . GLN A 1 92 ? -31.152 -12.143 10.068 1.00 88.06 92 GLN A C 1
ATOM 744 O O . GLN A 1 92 ? -32.363 -12.363 10.032 1.00 88.06 92 GLN A O 1
ATOM 749 N N . GLY A 1 93 ? -30.279 -13.080 9.684 1.00 86.12 93 GLY A N 1
ATOM 750 C CA . GLY A 1 93 ? -30.734 -14.443 9.395 1.00 86.12 93 GLY A CA 1
ATOM 751 C C . GLY A 1 93 ? -29.704 -15.379 8.777 1.00 86.12 93 GLY A C 1
ATOM 752 O O . GLY A 1 93 ? -29.476 -16.457 9.311 1.00 86.12 93 GLY A O 1
ATOM 753 N N . LYS A 1 94 ? -29.110 -15.008 7.634 1.00 85.69 94 LYS A N 1
ATOM 754 C CA . LYS A 1 94 ? -28.221 -15.916 6.875 1.00 85.69 94 LYS A CA 1
ATOM 755 C C . LYS A 1 94 ? -26.808 -15.997 7.437 1.00 85.69 94 LYS A C 1
ATOM 757 O O . LYS A 1 94 ? -26.161 -17.029 7.303 1.00 85.69 94 LYS A O 1
ATOM 762 N N . GLU A 1 95 ? -26.341 -14.909 8.026 1.00 91.50 95 GLU A N 1
ATOM 763 C CA . GLU A 1 95 ? -25.031 -14.823 8.651 1.00 91.50 95 GLU A CA 1
ATOM 764 C C . GLU A 1 95 ? -25.217 -14.635 10.151 1.00 91.50 95 GLU A C 1
ATOM 766 O O . GLU A 1 95 ? -26.236 -14.123 10.620 1.00 91.50 95 GLU A O 1
ATOM 771 N N . SER A 1 96 ? -24.240 -15.080 10.929 1.00 92.62 96 SER A N 1
ATOM 772 C CA . SER A 1 96 ? -24.260 -14.957 12.382 1.00 92.62 96 SER A CA 1
ATOM 773 C C . SER A 1 96 ? -22.864 -14.630 12.875 1.00 92.62 96 SER A C 1
ATOM 775 O O . SER A 1 96 ? -21.877 -15.179 12.386 1.00 92.62 96 SER A O 1
ATOM 777 N N . ALA A 1 97 ? -22.782 -13.727 13.847 1.00 93.50 97 ALA A N 1
ATOM 778 C CA . ALA A 1 97 ? -21.526 -13.448 14.515 1.00 93.50 97 ALA A CA 1
ATOM 779 C C . ALA A 1 97 ? -21.158 -14.652 15.390 1.00 93.50 97 ALA A C 1
ATOM 781 O O . ALA A 1 97 ? -21.929 -15.058 16.256 1.00 93.50 97 ALA A O 1
ATOM 782 N N . TYR A 1 98 ? -19.970 -15.213 15.174 1.00 94.56 98 TYR A N 1
ATOM 783 C CA . TYR A 1 98 ? -19.450 -16.292 16.015 1.00 94.56 98 TYR A CA 1
ATOM 784 C C . TYR A 1 98 ? -18.994 -15.784 17.393 1.00 94.56 98 TYR A C 1
ATOM 786 O O . TYR A 1 98 ? -19.093 -16.492 18.391 1.00 94.56 98 TYR A O 1
ATOM 794 N N . MET A 1 99 ? -18.503 -14.543 17.460 1.00 96.25 99 MET A N 1
ATOM 795 C CA . MET A 1 99 ? -17.935 -13.961 18.672 1.00 96.25 99 MET A CA 1
ATOM 796 C C . MET A 1 99 ? -18.270 -12.472 18.768 1.00 96.25 99 MET A C 1
ATOM 798 O O . MET A 1 99 ? -18.221 -11.751 17.772 1.00 96.25 99 MET A O 1
ATOM 802 N N . LEU A 1 100 ? -18.591 -12.019 19.983 1.00 95.94 100 LEU A N 1
ATOM 803 C CA . LEU A 1 100 ? -18.900 -10.626 20.299 1.00 95.94 100 LEU A CA 1
ATOM 804 C C . LEU A 1 100 ? -17.949 -10.116 21.383 1.00 95.94 100 LEU A C 1
ATOM 806 O O . LEU A 1 100 ? -17.722 -10.788 22.389 1.00 95.94 100 LEU A O 1
ATOM 810 N N . PHE A 1 101 ? -17.430 -8.904 21.198 1.00 95.62 101 PHE A N 1
ATOM 811 C CA . PHE A 1 101 ? -16.555 -8.240 22.162 1.00 95.62 101 PHE A CA 1
ATOM 812 C C . PHE A 1 101 ? -17.268 -7.047 22.794 1.00 95.62 101 PHE A C 1
ATOM 814 O O . PHE A 1 101 ? -17.786 -6.178 22.094 1.00 95.62 101 PHE A O 1
ATOM 821 N N . TYR A 1 102 ? -17.240 -6.972 24.126 1.00 95.50 102 TYR A N 1
ATOM 822 C CA . TYR A 1 102 ? -17.815 -5.867 24.891 1.00 95.50 102 TYR A CA 1
ATOM 823 C C . TYR A 1 102 ? -16.744 -5.161 25.722 1.00 95.50 102 TYR A C 1
ATOM 825 O O . TYR A 1 102 ? -15.809 -5.774 26.233 1.00 95.50 102 TYR A O 1
ATOM 833 N N . ARG A 1 103 ? -16.916 -3.852 25.903 1.00 93.19 103 ARG A N 1
ATOM 834 C CA . ARG A 1 103 ? -16.047 -2.988 26.710 1.00 93.19 103 ARG A CA 1
ATOM 835 C C . ARG A 1 103 ? -16.878 -2.288 27.780 1.00 93.19 103 ARG A C 1
ATOM 837 O O . ARG A 1 103 ? -17.971 -1.800 27.500 1.00 93.19 103 ARG A O 1
ATOM 844 N N . LYS A 1 104 ? -16.332 -2.153 28.995 1.00 96.50 104 LYS A N 1
ATOM 845 C CA . LYS A 1 104 ? -16.935 -1.313 30.042 1.00 96.50 104 LYS A CA 1
ATOM 846 C C . LYS A 1 104 ? -17.025 0.139 29.559 1.00 96.50 104 LYS A C 1
ATOM 848 O O . LYS A 1 104 ? -16.012 0.725 29.179 1.00 96.50 104 LYS A O 1
ATOM 853 N N . LYS A 1 105 ? -18.217 0.739 29.636 1.00 90.88 105 LYS A N 1
ATOM 854 C CA . LYS A 1 105 ? -18.471 2.131 29.212 1.00 90.88 105 LYS A CA 1
ATOM 855 C C . LYS A 1 105 ? -17.638 3.161 29.986 1.00 90.88 105 LYS A C 1
ATOM 857 O O . LYS A 1 105 ? -17.329 4.218 29.454 1.00 90.88 105 LYS A O 1
ATOM 862 N N . THR A 1 106 ? -17.260 2.838 31.221 1.00 94.69 106 THR A N 1
ATOM 863 C CA . THR A 1 106 ? -16.433 3.690 32.087 1.00 94.69 106 THR A CA 1
ATOM 864 C C . THR A 1 106 ? -14.963 3.747 31.673 1.00 94.69 106 THR A C 1
ATOM 866 O O . THR A 1 106 ? -14.261 4.657 32.096 1.00 94.69 106 THR A O 1
ATOM 869 N N . LEU A 1 107 ? -14.483 2.807 30.850 1.00 91.38 107 LEU A N 1
ATOM 870 C CA . LEU A 1 107 ? -13.119 2.849 30.329 1.00 91.38 107 LEU A CA 1
ATOM 871 C C . LEU A 1 107 ? -13.048 3.857 29.184 1.00 91.38 107 LEU A C 1
ATOM 873 O O . LEU A 1 107 ? -13.682 3.672 28.139 1.00 91.38 107 LEU A O 1
ATOM 877 N N . THR A 1 108 ? -12.258 4.908 29.371 1.00 88.38 108 THR A N 1
ATOM 878 C CA . THR A 1 108 ? -11.984 5.943 28.373 1.00 88.38 108 THR A CA 1
ATOM 879 C C . THR A 1 108 ? -10.551 5.829 27.868 1.00 88.38 108 THR A C 1
ATOM 881 O O . THR A 1 108 ? -9.671 5.289 28.539 1.00 88.38 108 THR A O 1
ATOM 884 N N . ARG A 1 109 ? -10.320 6.299 26.640 1.00 87.88 109 ARG A N 1
ATOM 885 C CA . ARG A 1 109 ? -8.967 6.396 26.093 1.00 87.88 109 ARG A CA 1
ATOM 886 C C . ARG A 1 109 ? -8.222 7.517 26.845 1.00 87.88 109 ARG A C 1
ATOM 888 O O . ARG A 1 109 ? -8.793 8.601 26.963 1.00 87.88 109 ARG A O 1
ATOM 895 N N . PRO A 1 110 ? -6.997 7.282 27.347 1.00 92.94 110 PRO A N 1
ATOM 896 C CA . PRO A 1 110 ? -6.154 8.342 27.902 1.00 92.94 110 PRO A CA 1
ATOM 897 C C . PRO A 1 110 ? -5.868 9.424 26.856 1.00 92.94 110 PRO A C 1
ATOM 899 O O . PRO A 1 110 ? -5.746 9.108 25.672 1.00 92.94 110 PRO A O 1
ATOM 902 N N . LYS A 1 111 ? -5.735 10.687 27.276 1.00 90.94 111 LYS A N 1
ATOM 903 C CA . LYS A 1 111 ? -5.523 11.809 26.343 1.00 90.94 111 LYS A CA 1
ATOM 904 C C . LYS A 1 111 ? -4.215 11.670 25.564 1.00 90.94 111 LYS A C 1
ATOM 906 O O . LYS A 1 111 ? -4.161 11.992 24.388 1.00 90.94 111 LYS A O 1
ATOM 911 N N . GLU A 1 112 ? -3.185 11.120 26.195 1.00 94.06 112 GLU A N 1
ATOM 912 C CA . GLU A 1 112 ? -1.859 10.905 25.605 1.00 94.06 112 GLU A CA 1
ATOM 913 C C . GLU A 1 112 ? -1.866 9.812 24.520 1.00 94.06 112 GLU A C 1
ATOM 915 O O . GLU A 1 112 ? -0.946 9.726 23.706 1.00 94.06 112 GLU A O 1
ATOM 920 N N . ALA A 1 113 ? -2.902 8.965 24.520 1.00 92.50 113 ALA A N 1
ATOM 921 C CA . ALA A 1 113 ? -3.108 7.896 23.548 1.00 92.50 113 ALA A CA 1
ATOM 922 C C . ALA A 1 113 ? -3.972 8.330 22.357 1.00 92.50 113 ALA A C 1
ATOM 924 O O . ALA A 1 113 ? -4.143 7.580 21.394 1.00 92.50 113 ALA A O 1
ATOM 925 N N . GLU A 1 114 ? -4.606 9.498 22.432 1.00 89.50 114 GLU A N 1
ATOM 926 C CA . GLU A 1 114 ? -5.511 9.959 21.393 1.00 89.50 114 GLU A CA 1
ATOM 927 C C . GLU A 1 114 ? -4.726 10.388 20.150 1.00 89.50 114 GLU A C 1
ATOM 929 O O . GLU A 1 114 ? -3.914 11.303 20.193 1.00 89.50 114 GLU A O 1
ATOM 934 N N . GLY A 1 115 ? -4.929 9.673 19.039 1.00 87.25 115 GLY A N 1
ATOM 935 C CA . GLY A 1 115 ? -4.213 9.929 17.785 1.00 87.25 115 GLY A CA 1
ATOM 936 C C . GLY A 1 115 ? -2.731 9.542 17.803 1.00 87.25 115 GLY A C 1
ATOM 937 O O . GLY A 1 115 ? -2.058 9.735 16.797 1.00 87.25 115 GLY A O 1
ATOM 938 N N . ASN A 1 116 ? -2.229 8.975 18.903 1.00 92.44 116 ASN A N 1
ATOM 939 C CA . ASN A 1 116 ? -0.836 8.574 19.042 1.00 92.44 116 ASN A CA 1
ATOM 940 C C . ASN A 1 116 ? -0.673 7.059 18.802 1.00 92.44 116 ASN A C 1
ATOM 942 O O . ASN A 1 116 ? -0.955 6.271 19.710 1.00 92.44 116 ASN A O 1
ATOM 946 N N . PRO A 1 117 ? -0.210 6.627 17.613 1.00 89.44 117 PRO A N 1
ATOM 947 C CA . PRO A 1 117 ? -0.010 5.209 17.314 1.00 89.44 117 PRO A CA 1
ATOM 948 C C . PRO A 1 117 ? 1.132 4.574 18.122 1.00 89.44 117 PRO A C 1
ATOM 950 O O . PRO A 1 117 ? 1.144 3.360 18.287 1.00 89.44 117 PRO A O 1
ATOM 953 N N . ALA A 1 118 ? 2.058 5.376 18.656 1.00 93.69 118 ALA A N 1
ATOM 954 C CA . ALA A 1 118 ? 3.189 4.908 19.454 1.00 93.69 118 ALA A CA 1
ATOM 955 C C . ALA A 1 118 ? 2.885 4.867 20.965 1.00 93.69 118 ALA A C 1
ATOM 957 O O . ALA A 1 118 ? 3.764 4.569 21.773 1.00 93.69 118 ALA A O 1
ATOM 958 N N . TYR A 1 119 ? 1.651 5.167 21.391 1.00 95.25 119 TYR A N 1
ATOM 959 C CA . TYR A 1 119 ? 1.307 5.177 22.812 1.00 95.25 119 TYR A CA 1
ATOM 960 C C . TYR A 1 119 ? 1.533 3.803 23.458 1.00 95.25 119 TYR A C 1
ATOM 962 O O . TYR A 1 119 ? 0.865 2.828 23.114 1.00 95.25 119 TYR A O 1
ATOM 970 N N . LYS A 1 120 ? 2.443 3.753 24.442 1.00 95.44 120 LYS A N 1
ATOM 971 C CA . LYS A 1 120 ? 2.897 2.528 25.131 1.00 95.44 120 LYS A CA 1
ATOM 972 C C . LYS A 1 120 ? 3.552 1.482 24.217 1.00 95.44 120 LYS A C 1
ATOM 974 O O . LYS A 1 120 ? 3.662 0.325 24.617 1.00 95.44 120 LYS A O 1
ATOM 979 N N . VAL A 1 121 ? 4.004 1.874 23.030 1.00 95.81 121 VAL A N 1
ATOM 980 C CA . VAL A 1 121 ? 4.842 1.024 22.183 1.00 95.81 121 VAL A CA 1
ATOM 981 C C . VAL A 1 121 ? 6.306 1.268 22.570 1.00 95.81 121 VAL A C 1
ATOM 983 O O . VAL A 1 121 ? 6.715 2.425 22.613 1.00 95.81 121 VAL A O 1
ATOM 986 N N . PRO A 1 122 ? 7.092 0.226 22.891 1.00 97.50 122 PRO A N 1
ATOM 987 C CA . PRO A 1 122 ? 8.527 0.359 23.134 1.00 97.50 122 PRO A CA 1
ATOM 988 C C . PRO A 1 122 ? 9.277 1.009 21.963 1.00 97.50 122 PRO A C 1
ATOM 990 O O . PRO A 1 122 ? 9.036 0.661 20.806 1.00 97.50 122 PRO A O 1
ATOM 993 N N . ASP A 1 123 ? 10.229 1.895 22.267 1.00 96.31 123 ASP A N 1
ATOM 994 C CA . ASP A 1 123 ? 10.972 2.669 21.259 1.00 96.31 123 ASP A CA 1
ATOM 995 C C . ASP A 1 123 ? 11.733 1.789 20.261 1.00 96.31 123 ASP A C 1
ATOM 997 O O . ASP A 1 123 ? 11.829 2.124 19.080 1.00 96.31 123 ASP A O 1
ATOM 1001 N N . ASN A 1 124 ? 12.239 0.634 20.706 1.00 97.19 124 ASN A N 1
ATOM 1002 C CA . ASN A 1 124 ? 12.899 -0.318 19.816 1.00 97.19 124 ASN A CA 1
ATOM 1003 C C . ASN A 1 124 ? 11.930 -0.848 18.747 1.00 97.19 124 ASN A C 1
ATOM 1005 O O . ASN A 1 124 ? 12.287 -0.857 17.579 1.00 97.19 124 ASN A O 1
ATOM 1009 N N . LEU A 1 125 ? 10.680 -1.166 19.107 1.00 97.00 125 LEU A N 1
ATOM 1010 C CA . LEU A 1 125 ? 9.676 -1.629 18.140 1.00 97.00 125 LEU A CA 1
ATOM 1011 C C . LEU A 1 125 ? 9.226 -0.512 17.196 1.00 97.00 125 LEU A C 1
ATOM 1013 O O . LEU A 1 125 ? 8.982 -0.762 16.021 1.00 97.00 125 LEU A O 1
ATOM 1017 N N . VAL A 1 126 ? 9.119 0.725 17.691 1.00 96.38 126 VAL A N 1
ATOM 1018 C CA . VAL A 1 126 ? 8.839 1.883 16.827 1.00 96.38 126 VAL A CA 1
ATOM 1019 C C . VAL A 1 126 ? 9.955 2.051 15.796 1.00 96.38 126 VAL A C 1
ATOM 1021 O O . VAL A 1 126 ? 9.678 2.271 14.620 1.00 96.38 126 VAL A O 1
ATOM 1024 N N . THR A 1 127 ? 11.206 1.902 16.231 1.00 96.81 127 THR A N 1
ATOM 1025 C CA . THR A 1 127 ? 12.384 1.977 15.360 1.00 96.81 127 THR A CA 1
ATOM 1026 C C . THR A 1 127 ? 12.378 0.854 14.323 1.00 96.81 127 THR A C 1
ATOM 1028 O O . THR A 1 127 ? 12.541 1.136 13.138 1.00 96.81 127 THR A O 1
ATOM 1031 N N . ASP A 1 128 ? 12.109 -0.386 14.738 1.00 97.56 128 ASP A N 1
ATOM 1032 C CA . ASP A 1 128 ? 12.030 -1.545 13.840 1.00 97.56 128 ASP A CA 1
ATOM 1033 C C . ASP A 1 128 ? 10.966 -1.332 12.747 1.00 97.56 128 ASP A C 1
ATOM 1035 O O . ASP A 1 128 ? 11.241 -1.522 11.564 1.00 97.56 128 ASP A O 1
ATOM 1039 N N . ILE A 1 129 ? 9.778 -0.827 13.112 1.00 96.25 129 ILE A N 1
ATOM 1040 C CA . ILE A 1 129 ? 8.702 -0.507 12.157 1.00 96.25 129 ILE A CA 1
ATOM 1041 C C . ILE A 1 129 ? 9.145 0.550 11.137 1.00 96.25 129 ILE A C 1
ATOM 1043 O O . ILE A 1 129 ? 8.790 0.464 9.960 1.00 96.25 129 ILE A O 1
ATOM 1047 N N . ILE A 1 130 ? 9.878 1.578 11.571 1.00 96.50 130 ILE A N 1
ATOM 1048 C CA . ILE A 1 130 ? 10.381 2.625 10.670 1.00 96.50 130 ILE A CA 1
ATOM 1049 C C . ILE A 1 130 ? 11.371 2.016 9.673 1.00 96.50 130 ILE A C 1
ATOM 1051 O O . ILE A 1 130 ? 11.204 2.203 8.469 1.00 96.50 130 ILE A O 1
ATOM 1055 N N . ILE A 1 131 ? 12.331 1.227 10.162 1.00 98.19 131 ILE A N 1
ATOM 1056 C CA . ILE A 1 131 ? 13.335 0.556 9.327 1.00 98.19 131 ILE A CA 1
ATOM 1057 C C . ILE A 1 131 ? 12.659 -0.359 8.299 1.00 98.19 131 ILE A C 1
ATOM 1059 O O . ILE A 1 131 ? 12.960 -0.279 7.108 1.00 98.19 131 ILE A O 1
ATOM 1063 N N . GLU A 1 132 ? 11.704 -1.190 8.722 1.00 98.12 132 GLU A N 1
ATOM 1064 C CA . GLU A 1 132 ? 10.990 -2.095 7.817 1.00 98.12 132 GLU A CA 1
ATOM 1065 C C . GLU A 1 132 ? 10.187 -1.344 6.743 1.00 98.12 132 GLU A C 1
ATOM 1067 O O . GLU A 1 132 ? 10.172 -1.747 5.575 1.00 98.12 132 GLU A O 1
ATOM 1072 N N . ASN A 1 133 ? 9.541 -0.231 7.104 1.00 97.69 133 ASN A N 1
ATOM 1073 C CA . ASN A 1 133 ? 8.801 0.596 6.149 1.00 97.69 133 ASN A CA 1
ATOM 1074 C C . ASN A 1 133 ? 9.723 1.284 5.134 1.00 97.69 133 ASN A C 1
ATOM 1076 O O . ASN A 1 133 ? 9.373 1.364 3.948 1.00 97.69 133 ASN A O 1
ATOM 1080 N N . ASP A 1 134 ? 10.895 1.746 5.568 1.00 98.31 134 ASP A N 1
ATOM 1081 C CA . ASP A 1 134 ? 11.906 2.340 4.693 1.00 98.31 134 ASP A CA 1
ATOM 1082 C C . ASP A 1 134 ? 12.465 1.295 3.722 1.00 98.31 134 ASP A C 1
ATOM 1084 O O . ASP A 1 134 ? 12.517 1.524 2.508 1.00 98.31 134 ASP A O 1
ATOM 1088 N N . GLU A 1 135 ? 12.790 0.097 4.214 1.00 98.56 135 GLU A N 1
ATOM 1089 C CA . GLU A 1 135 ? 13.216 -1.011 3.361 1.00 98.56 135 GLU A CA 1
ATOM 1090 C C . GLU A 1 135 ? 12.147 -1.415 2.345 1.00 98.56 135 GLU A C 1
ATOM 1092 O O . GLU A 1 135 ? 12.459 -1.664 1.176 1.00 98.56 135 GLU A O 1
ATOM 1097 N N . LEU A 1 136 ? 10.885 -1.501 2.770 1.00 98.38 136 LEU A N 1
ATOM 1098 C CA . LEU A 1 136 ? 9.776 -1.839 1.886 1.00 98.38 136 LEU A CA 1
ATOM 1099 C C . LEU A 1 136 ? 9.586 -0.770 0.807 1.00 98.38 136 LEU A C 1
ATOM 1101 O O . LEU A 1 136 ? 9.322 -1.099 -0.351 1.00 98.38 136 LEU A O 1
ATOM 1105 N N . SER A 1 137 ? 9.749 0.501 1.167 1.00 98.19 137 SER A N 1
ATOM 1106 C CA . SER A 1 137 ? 9.683 1.620 0.228 1.00 98.19 137 SER A CA 1
ATOM 1107 C C . SER A 1 137 ? 10.818 1.558 -0.793 1.00 98.19 137 SER A C 1
ATOM 1109 O O . SER A 1 137 ? 10.555 1.674 -1.991 1.00 98.19 137 SER A O 1
ATOM 1111 N N . ARG A 1 138 ? 12.049 1.260 -0.357 1.00 98.38 138 ARG A N 1
ATOM 1112 C CA . ARG A 1 138 ? 13.191 1.019 -1.255 1.00 98.38 138 ARG A CA 1
ATOM 1113 C C . ARG A 1 138 ? 12.919 -0.140 -2.218 1.00 98.38 138 ARG A C 1
ATOM 1115 O O . ARG A 1 138 ? 13.060 0.024 -3.425 1.00 98.38 138 ARG A O 1
ATOM 1122 N N . LYS A 1 139 ? 12.453 -1.288 -1.712 1.00 98.44 139 LYS A N 1
ATOM 1123 C CA . LYS A 1 139 ? 12.116 -2.466 -2.539 1.00 98.44 139 LYS A CA 1
ATOM 1124 C C . LYS A 1 139 ? 11.035 -2.148 -3.577 1.00 98.44 139 LYS A C 1
ATOM 1126 O O . LYS A 1 139 ? 11.117 -2.613 -4.709 1.00 98.44 139 LYS A O 1
ATOM 1131 N N . ARG A 1 140 ? 10.030 -1.341 -3.216 1.00 98.12 140 ARG A N 1
ATOM 1132 C CA . ARG A 1 140 ? 8.988 -0.882 -4.152 1.00 98.12 140 ARG A CA 1
ATOM 1133 C C . ARG A 1 140 ? 9.560 0.002 -5.257 1.00 98.12 140 ARG A C 1
ATOM 1135 O O . ARG A 1 140 ? 9.175 -0.182 -6.404 1.00 98.12 140 ARG A O 1
ATOM 1142 N N . GLN A 1 141 ? 10.477 0.910 -4.926 1.00 97.31 141 GLN A N 1
ATOM 1143 C CA . GLN A 1 141 ? 11.145 1.764 -5.913 1.00 97.31 141 GLN A CA 1
ATOM 1144 C C . GLN A 1 141 ? 12.019 0.949 -6.870 1.00 97.31 141 GLN A C 1
ATOM 1146 O O . GLN A 1 141 ? 11.938 1.140 -8.078 1.00 97.31 141 GLN A O 1
ATOM 1151 N N . GLU A 1 142 ? 12.811 0.009 -6.350 1.00 97.12 142 GLU A N 1
ATOM 1152 C CA . GLU A 1 142 ? 13.633 -0.893 -7.169 1.00 97.12 142 GLU A CA 1
ATOM 1153 C C . GLU A 1 142 ? 12.772 -1.728 -8.111 1.00 97.12 142 GLU A C 1
ATOM 1155 O O . GLU A 1 142 ? 13.037 -1.785 -9.309 1.00 97.12 142 GLU A O 1
ATOM 1160 N N . TYR A 1 143 ? 11.688 -2.303 -7.589 1.00 97.69 143 TYR A N 1
ATOM 1161 C CA . TYR A 1 143 ? 10.722 -3.029 -8.401 1.00 97.69 143 TYR A CA 1
ATOM 1162 C C . TYR A 1 143 ? 10.090 -2.138 -9.477 1.00 97.69 143 TYR A C 1
ATOM 1164 O O . TYR A 1 143 ? 9.952 -2.551 -10.623 1.00 97.69 143 TYR A O 1
ATOM 1172 N N . GLU A 1 144 ? 9.715 -0.905 -9.136 1.00 96.44 144 GLU A N 1
ATOM 1173 C CA . GLU A 1 144 ? 9.131 0.035 -10.091 1.00 96.44 144 GLU A CA 1
ATOM 1174 C C . GLU A 1 144 ? 10.116 0.424 -11.201 1.00 96.44 144 GLU A C 1
ATOM 1176 O O . GLU A 1 144 ? 9.706 0.539 -12.358 1.00 96.44 144 GLU A O 1
ATOM 1181 N N . ILE A 1 145 ? 11.398 0.604 -10.874 1.00 95.50 145 ILE A N 1
ATOM 1182 C CA . ILE A 1 145 ? 12.458 0.837 -11.860 1.00 95.50 145 ILE A CA 1
ATOM 1183 C C . ILE A 1 145 ? 12.586 -0.386 -12.768 1.00 95.50 145 ILE A C 1
ATOM 1185 O O . ILE A 1 145 ? 12.502 -0.241 -13.985 1.00 95.50 145 ILE A O 1
ATOM 1189 N N . GLU A 1 146 ? 12.715 -1.582 -12.195 1.00 96.19 146 GLU A N 1
ATOM 1190 C CA . GLU A 1 146 ? 12.915 -2.827 -12.944 1.00 96.19 146 GLU A CA 1
ATOM 1191 C C . GLU A 1 146 ? 11.747 -3.102 -13.901 1.00 96.19 146 GLU A C 1
ATOM 1193 O O . GLU A 1 146 ? 11.941 -3.297 -15.097 1.00 96.19 146 GLU A O 1
ATOM 1198 N N . VAL A 1 147 ? 10.506 -3.011 -13.412 1.00 97.12 147 VAL A N 1
ATOM 1199 C CA . VAL A 1 147 ? 9.298 -3.258 -14.220 1.00 97.12 147 VAL A CA 1
ATOM 1200 C C . VAL A 1 147 ? 9.129 -2.253 -15.360 1.00 97.12 147 VAL A C 1
ATOM 1202 O O . VAL A 1 147 ? 8.471 -2.551 -16.363 1.00 97.12 147 VAL A O 1
ATOM 1205 N N . ASN A 1 148 ? 9.673 -1.046 -15.212 1.00 96.19 148 ASN A N 1
ATOM 1206 C CA . ASN A 1 148 ? 9.591 -0.018 -16.243 1.00 96.19 148 ASN A CA 1
ATOM 1207 C C . ASN A 1 148 ? 10.853 0.095 -17.097 1.00 96.19 148 ASN A C 1
ATOM 1209 O O . ASN A 1 148 ? 10.836 0.837 -18.080 1.00 96.19 148 ASN A O 1
ATOM 1213 N N . THR A 1 149 ? 11.900 -0.660 -16.787 1.00 96.25 149 THR A N 1
ATOM 1214 C CA . THR A 1 149 ? 13.103 -0.734 -17.606 1.00 96.25 149 THR A CA 1
ATOM 1215 C C . THR A 1 149 ? 12.874 -1.703 -18.760 1.00 96.25 149 THR A C 1
ATOM 1217 O O . THR A 1 149 ? 12.427 -2.832 -18.574 1.00 96.25 149 THR A O 1
ATOM 1220 N N . ILE A 1 150 ? 13.138 -1.241 -19.980 1.00 94.75 150 ILE A N 1
ATOM 1221 C CA . ILE A 1 150 ? 13.085 -2.055 -21.193 1.00 94.75 150 ILE A CA 1
ATOM 1222 C C . ILE A 1 150 ? 14.397 -1.944 -21.956 1.00 94.75 150 ILE A C 1
ATOM 1224 O O . ILE A 1 150 ? 15.061 -0.907 -21.937 1.00 94.75 150 ILE A O 1
ATOM 1228 N N . THR A 1 151 ? 14.713 -3.003 -22.689 1.00 94.81 151 THR A N 1
ATOM 1229 C CA . THR A 1 151 ? 15.853 -3.055 -23.599 1.00 94.81 151 THR A CA 1
ATOM 1230 C C . THR A 1 151 ? 15.360 -2.956 -25.037 1.00 94.81 151 THR A C 1
ATOM 1232 O O . THR A 1 151 ? 14.496 -3.723 -25.463 1.00 94.81 151 THR A O 1
ATOM 1235 N N . VAL A 1 152 ? 15.902 -2.002 -25.790 1.00 91.19 152 VAL A N 1
ATOM 1236 C CA . VAL A 1 152 ? 15.593 -1.763 -27.202 1.00 91.19 152 VAL A CA 1
ATOM 1237 C C . VAL A 1 152 ? 16.833 -2.056 -28.036 1.00 91.19 152 VAL A C 1
ATOM 1239 O O . VAL A 1 152 ? 17.908 -1.534 -27.757 1.00 91.19 152 VAL A O 1
ATOM 1242 N N . GLN A 1 153 ? 16.678 -2.862 -29.085 1.00 91.56 153 GLN A N 1
ATOM 1243 C CA . GLN A 1 153 ? 17.732 -3.105 -30.068 1.00 91.56 153 GLN A CA 1
ATOM 1244 C C . GLN A 1 153 ? 17.552 -2.170 -31.261 1.00 91.56 153 GLN A C 1
ATOM 1246 O O . GLN A 1 153 ? 16.509 -2.156 -31.918 1.00 91.56 153 GLN A O 1
ATOM 1251 N N . ILE A 1 154 ? 18.574 -1.367 -31.533 1.00 89.19 154 ILE A N 1
ATOM 1252 C CA . ILE A 1 154 ? 18.590 -0.406 -32.630 1.00 89.19 154 ILE A CA 1
ATOM 1253 C C . ILE A 1 154 ? 19.368 -1.013 -33.786 1.00 89.19 154 ILE A C 1
ATOM 1255 O O . ILE A 1 154 ? 20.558 -1.291 -33.664 1.00 89.19 154 ILE A O 1
ATOM 1259 N N . HIS A 1 155 ? 18.689 -1.187 -34.914 1.00 89.06 155 HIS A N 1
ATOM 1260 C CA . HIS A 1 155 ? 19.250 -1.758 -36.131 1.00 89.06 155 HIS A CA 1
ATOM 1261 C C . HIS A 1 155 ? 19.587 -0.657 -37.136 1.00 89.06 155 HIS A C 1
ATOM 1263 O O . HIS A 1 155 ? 18.745 0.187 -37.451 1.00 89.06 155 HIS A O 1
ATOM 1269 N N . PHE A 1 156 ? 20.811 -0.675 -37.663 1.00 87.69 156 PHE A N 1
ATOM 1270 C CA . PHE A 1 156 ? 21.268 0.304 -38.649 1.00 87.69 156 PHE A CA 1
ATOM 1271 C C . PHE A 1 156 ? 21.134 -0.233 -40.071 1.00 87.69 156 PHE A C 1
ATOM 1273 O O . PHE A 1 156 ? 21.367 -1.411 -40.327 1.00 87.69 156 PHE A O 1
ATOM 1280 N N . SER A 1 157 ? 20.816 0.646 -41.022 1.00 87.56 157 SER A N 1
ATOM 1281 C CA . SER A 1 157 ? 20.609 0.272 -42.430 1.00 87.56 157 SER A CA 1
ATOM 1282 C C . SER A 1 157 ? 21.817 -0.416 -43.068 1.00 87.56 157 SER A C 1
ATOM 1284 O O . SER A 1 157 ? 21.643 -1.253 -43.945 1.00 87.56 157 SER A O 1
ATOM 1286 N N . GLN A 1 158 ? 23.031 -0.091 -42.621 1.00 88.00 158 GLN A N 1
ATOM 1287 C CA . GLN A 1 158 ? 24.274 -0.686 -43.116 1.00 88.00 158 GLN A CA 1
ATOM 1288 C C . GLN A 1 158 ? 24.306 -2.198 -42.858 1.00 88.00 158 GLN A C 1
ATOM 1290 O O . GLN A 1 158 ? 24.645 -2.962 -43.756 1.00 88.00 158 GLN A O 1
ATOM 1295 N N . SER A 1 159 ? 23.812 -2.633 -41.695 1.00 88.44 159 SER A N 1
ATOM 1296 C CA . SER A 1 159 ? 23.752 -4.040 -41.283 1.00 88.44 159 SER A CA 1
ATOM 1297 C C . SER A 1 159 ? 22.706 -4.867 -42.033 1.00 88.44 159 SER A C 1
ATOM 1299 O O . SER A 1 159 ? 22.589 -6.065 -41.787 1.00 88.44 159 SER A O 1
ATOM 1301 N N . TYR A 1 160 ? 21.943 -4.253 -42.939 1.00 89.69 160 TYR A N 1
ATOM 1302 C CA . TYR A 1 160 ? 20.877 -4.908 -43.680 1.00 89.69 160 TYR A CA 1
ATOM 1303 C C . TYR A 1 160 ? 20.985 -4.655 -45.186 1.00 89.69 160 TYR A C 1
ATOM 1305 O O . TYR A 1 160 ? 21.571 -3.678 -45.661 1.00 89.69 160 TYR A O 1
ATOM 1313 N N . GLU A 1 161 ? 20.402 -5.561 -45.955 1.00 91.12 161 GLU A N 1
ATOM 1314 C CA . GLU A 1 161 ? 20.204 -5.436 -47.393 1.00 91.12 161 GLU A CA 1
ATOM 1315 C C . GLU A 1 161 ? 18.763 -5.787 -47.765 1.00 91.12 161 GLU A C 1
ATOM 1317 O O . GLU A 1 161 ? 18.111 -6.602 -47.113 1.00 91.12 161 GLU A O 1
ATOM 1322 N N . PHE A 1 162 ? 18.238 -5.134 -48.800 1.00 90.88 162 PHE A N 1
ATOM 1323 C CA . PHE A 1 162 ? 16.894 -5.398 -49.301 1.00 90.88 162 PHE A CA 1
ATOM 1324 C C . PHE A 1 162 ? 16.988 -6.251 -50.562 1.00 90.88 162 PHE A C 1
ATOM 1326 O O . PHE A 1 162 ? 17.480 -5.787 -51.590 1.00 90.88 162 PHE A O 1
ATOM 1333 N N . TYR A 1 163 ? 16.503 -7.488 -50.491 1.00 92.31 163 TYR A N 1
ATOM 1334 C CA . TYR A 1 163 ? 16.425 -8.381 -51.644 1.00 92.31 163 TYR A CA 1
ATOM 1335 C C . TYR A 1 163 ? 15.165 -9.241 -51.563 1.00 92.31 163 TYR A C 1
ATOM 1337 O O . TYR A 1 163 ? 14.651 -9.518 -50.484 1.00 92.31 163 TYR A O 1
ATOM 1345 N N . SER A 1 164 ? 14.629 -9.642 -52.718 1.00 91.75 164 SER A N 1
ATOM 1346 C CA . SER A 1 164 ? 13.418 -10.475 -52.806 1.00 91.75 164 SER A CA 1
ATOM 1347 C C . SER A 1 164 ? 12.204 -9.937 -52.017 1.00 91.75 164 SER A C 1
ATOM 1349 O O . SER A 1 164 ? 11.395 -10.708 -51.504 1.00 91.75 164 SER A O 1
ATOM 1351 N N . GLY A 1 165 ? 12.063 -8.610 -51.914 1.00 93.38 165 GLY A N 1
ATOM 1352 C CA . GLY A 1 165 ? 10.929 -7.966 -51.242 1.00 93.38 165 GLY A CA 1
ATOM 1353 C C . GLY A 1 165 ? 11.013 -7.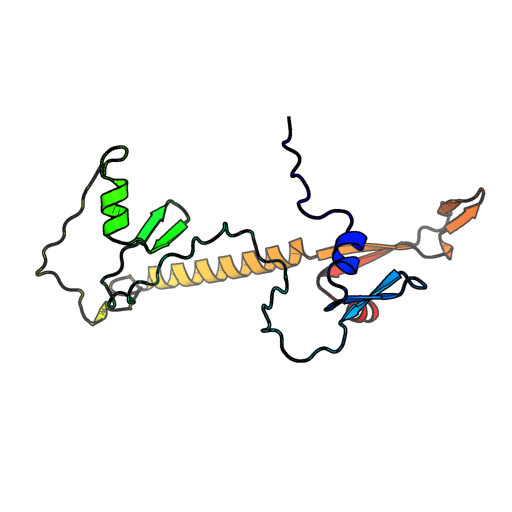915 -49.713 1.00 93.38 165 GLY A C 1
ATOM 1354 O O . GLY A 1 165 ? 10.050 -7.481 -49.084 1.00 93.38 165 GLY A O 1
ATOM 1355 N N . ALA A 1 166 ? 12.135 -8.321 -49.111 1.00 93.12 166 ALA A N 1
ATOM 1356 C CA . ALA A 1 166 ? 12.327 -8.317 -47.664 1.00 93.12 166 ALA A CA 1
ATOM 1357 C C . ALA A 1 166 ? 13.711 -7.788 -47.257 1.00 93.12 166 ALA A C 1
ATOM 1359 O O . ALA A 1 166 ? 14.658 -7.753 -48.047 1.00 93.12 166 ALA A O 1
ATOM 1360 N N . LEU A 1 167 ? 13.803 -7.345 -46.002 1.00 91.31 167 LEU A N 1
ATOM 1361 C CA . LEU A 1 167 ? 15.039 -6.886 -45.381 1.00 91.31 167 LEU A CA 1
ATOM 1362 C C . LEU A 1 167 ? 15.775 -8.086 -44.772 1.00 91.31 167 LEU A C 1
ATOM 1364 O O . LEU A 1 167 ? 15.187 -8.828 -43.987 1.00 91.31 167 LEU A O 1
ATOM 1368 N N . HIS A 1 168 ? 17.054 -8.250 -45.091 1.00 89.25 168 HIS A N 1
ATOM 1369 C CA . HIS A 1 168 ? 17.880 -9.352 -44.609 1.00 89.25 168 HIS A CA 1
ATOM 1370 C C . HIS A 1 168 ? 19.133 -8.817 -43.911 1.00 89.25 168 HIS A C 1
ATOM 1372 O O . HIS A 1 168 ? 19.725 -7.852 -44.398 1.00 89.25 168 HIS A O 1
ATOM 1378 N N . PRO A 1 169 ? 19.536 -9.394 -42.767 1.00 89.50 169 PRO A N 1
ATOM 1379 C CA . PRO A 1 169 ? 20.777 -9.016 -42.105 1.00 89.50 169 PRO A CA 1
ATOM 1380 C C . PRO A 1 169 ? 21.976 -9.452 -42.951 1.00 89.50 169 PRO A C 1
ATOM 1382 O O . PRO A 1 169 ? 22.001 -10.569 -43.471 1.00 89.50 169 PRO A O 1
ATOM 1385 N N . ARG A 1 170 ? 22.984 -8.586 -43.071 1.00 87.69 170 ARG A N 1
ATOM 1386 C CA . ARG A 1 170 ? 24.237 -8.939 -43.744 1.00 87.69 170 ARG A CA 1
ATOM 1387 C C . ARG A 1 170 ? 25.067 -9.845 -42.827 1.00 87.69 170 ARG A C 1
ATOM 1389 O O . ARG A 1 170 ? 25.283 -9.474 -41.673 1.00 87.69 170 ARG A O 1
ATOM 1396 N N . PRO A 1 171 ? 25.574 -10.987 -43.320 1.00 77.00 171 PRO A N 1
ATOM 1397 C CA . PRO A 1 171 ? 26.316 -11.946 -42.497 1.00 77.00 171 PRO A CA 1
ATOM 1398 C C . PRO A 1 171 ? 27.605 -11.364 -41.888 1.00 77.00 171 PRO A C 1
ATOM 1400 O O . PRO A 1 171 ? 28.022 -11.786 -40.813 1.00 77.00 171 PRO A O 1
ATOM 1403 N N . ASP A 1 172 ? 28.187 -10.352 -42.533 1.00 73.62 172 ASP A N 1
ATOM 1404 C CA . ASP A 1 172 ? 29.507 -9.807 -42.191 1.00 73.62 172 ASP A CA 1
ATOM 1405 C C . ASP A 1 172 ? 29.417 -8.551 -41.302 1.00 73.62 172 ASP A C 1
ATOM 1407 O O . ASP A 1 172 ? 30.433 -8.027 -40.844 1.00 73.62 172 ASP A O 1
ATOM 1411 N N . GLN A 1 173 ? 28.202 -8.036 -41.077 1.00 68.81 173 GLN A N 1
ATOM 1412 C CA . GLN A 1 173 ? 27.947 -6.806 -40.330 1.00 68.81 173 GLN A CA 1
ATOM 1413 C C . GLN A 1 173 ? 26.919 -7.054 -39.228 1.00 68.81 173 GLN A C 1
ATOM 1415 O O . GLN A 1 173 ? 25.729 -6.781 -39.379 1.00 68.81 173 GLN A O 1
ATOM 1420 N N . CYS A 1 174 ? 27.391 -7.525 -38.076 1.00 64.25 174 CYS A N 1
ATOM 1421 C CA . CYS A 1 174 ? 26.590 -7.501 -36.859 1.00 64.25 174 CYS A CA 1
ATOM 1422 C C . CYS A 1 174 ? 26.709 -6.108 -36.232 1.00 64.25 174 CYS A C 1
ATOM 1424 O O . CYS A 1 174 ? 27.752 -5.750 -35.689 1.00 64.25 174 CYS A O 1
ATOM 1426 N N . GLY A 1 175 ? 25.664 -5.297 -36.366 1.00 72.38 175 GLY A N 1
ATOM 1427 C CA . GLY A 1 175 ? 25.658 -3.926 -35.867 1.00 72.38 175 GLY A CA 1
ATOM 1428 C C . GLY A 1 175 ? 24.276 -3.539 -35.387 1.00 72.38 175 GLY A C 1
ATOM 1429 O O . GLY A 1 175 ? 23.616 -2.709 -36.004 1.00 72.38 175 GLY A O 1
ATOM 1430 N N . TRP A 1 176 ? 23.813 -4.168 -34.311 1.00 83.88 176 TRP A N 1
ATOM 1431 C CA . TRP A 1 176 ? 22.735 -3.593 -33.517 1.00 83.88 176 TRP A CA 1
ATOM 1432 C C . TRP A 1 176 ? 23.315 -2.999 -32.238 1.00 83.88 176 TRP A C 1
ATOM 1434 O O . TRP A 1 176 ? 24.315 -3.483 -31.709 1.00 83.88 176 TRP A O 1
ATOM 1444 N N . MET A 1 177 ? 22.707 -1.912 -31.776 1.00 87.81 177 MET A N 1
ATOM 1445 C CA . MET A 1 177 ? 23.060 -1.255 -30.523 1.00 87.81 177 MET A CA 1
ATOM 1446 C C . MET A 1 177 ? 21.968 -1.525 -29.500 1.00 87.81 177 MET A C 1
ATOM 1448 O O . MET A 1 177 ? 20.786 -1.349 -29.793 1.00 87.81 177 MET A O 1
ATOM 1452 N N . GLU A 1 178 ? 22.364 -1.946 -28.306 1.00 91.44 178 GLU A N 1
ATOM 1453 C CA . GLU A 1 178 ? 21.445 -2.108 -27.190 1.00 91.44 178 GLU A CA 1
ATOM 1454 C C . GLU A 1 178 ? 21.242 -0.781 -26.465 1.00 91.44 178 GLU A C 1
ATOM 1456 O O . GLU A 1 178 ? 22.208 -0.080 -26.162 1.00 91.44 178 GLU A O 1
ATOM 1461 N N . LEU A 1 179 ? 19.990 -0.450 -26.165 1.00 91.12 179 LEU A N 1
ATOM 1462 C CA . LEU A 1 179 ? 19.650 0.707 -25.359 1.00 91.12 179 LEU A CA 1
ATOM 1463 C C . LEU A 1 179 ? 18.660 0.325 -24.262 1.00 91.12 179 LEU A C 1
ATOM 1465 O O . LEU A 1 179 ? 17.543 -0.111 -24.539 1.00 91.12 179 LEU A O 1
ATOM 1469 N N . THR A 1 180 ? 19.056 0.560 -23.017 1.00 92.94 180 THR A N 1
ATOM 1470 C CA . THR A 1 180 ? 18.202 0.359 -21.847 1.00 92.94 180 THR A CA 1
ATOM 1471 C C . THR A 1 180 ? 17.527 1.672 -21.476 1.00 92.94 180 THR A C 1
ATOM 1473 O O . THR A 1 180 ? 18.198 2.658 -21.165 1.00 92.94 180 THR A O 1
ATOM 1476 N N . ILE A 1 181 ? 16.196 1.702 -21.511 1.00 93.50 181 ILE A N 1
ATOM 1477 C CA . ILE A 1 181 ? 15.404 2.908 -21.243 1.00 93.50 181 ILE A CA 1
ATOM 1478 C C . ILE A 1 181 ? 14.262 2.631 -20.272 1.00 93.50 181 ILE A C 1
ATOM 1480 O O . ILE A 1 181 ? 13.709 1.536 -20.232 1.00 93.50 181 ILE A O 1
ATOM 1484 N N . ASP A 1 182 ? 13.856 3.660 -19.529 1.00 93.69 182 ASP A N 1
ATOM 1485 C CA . ASP A 1 182 ? 12.585 3.638 -18.803 1.00 93.69 182 ASP A CA 1
ATOM 1486 C C . ASP A 1 182 ? 11.451 3.921 -19.798 1.00 93.69 182 ASP A C 1
ATOM 1488 O O . ASP A 1 182 ? 11.390 5.001 -20.393 1.00 93.69 182 ASP A O 1
ATOM 1492 N N . ARG A 1 183 ? 10.538 2.963 -19.969 1.00 92.69 183 ARG A N 1
ATOM 1493 C CA . ARG A 1 183 ? 9.423 3.033 -20.930 1.00 92.69 183 ARG A CA 1
ATOM 1494 C C . ARG A 1 183 ? 8.424 4.163 -20.661 1.00 92.69 183 ARG A C 1
ATOM 1496 O O . ARG A 1 183 ? 7.562 4.419 -21.497 1.00 92.69 183 ARG A O 1
ATOM 1503 N N . ARG A 1 184 ? 8.490 4.808 -19.493 1.00 93.12 184 ARG A N 1
ATOM 1504 C CA . ARG A 1 184 ? 7.648 5.959 -19.127 1.00 93.12 184 ARG A CA 1
ATOM 1505 C C . ARG A 1 184 ? 8.215 7.283 -19.636 1.00 93.12 184 ARG A C 1
ATOM 1507 O O . ARG A 1 184 ? 7.501 8.284 -19.636 1.00 93.12 184 ARG A O 1
ATOM 1514 N N . LYS A 1 185 ? 9.491 7.310 -20.037 1.00 89.19 185 LYS A N 1
ATOM 1515 C CA . LYS A 1 185 ? 10.139 8.503 -20.589 1.00 89.19 185 LYS A CA 1
ATOM 1516 C C . LYS A 1 185 ? 9.642 8.796 -22.000 1.00 89.19 185 LYS A C 1
ATOM 1518 O O . LYS A 1 185 ? 9.201 7.915 -22.734 1.00 89.19 185 LYS A O 1
ATOM 1523 N N . THR A 1 186 ? 9.705 10.066 -22.381 1.00 89.81 186 THR A N 1
ATOM 1524 C CA . THR A 1 186 ? 9.218 10.521 -23.683 1.00 89.81 186 THR A CA 1
ATOM 1525 C C . THR A 1 186 ? 10.252 10.281 -24.782 1.00 89.81 186 THR A C 1
ATOM 1527 O O . THR A 1 186 ? 11.446 10.120 -24.531 1.00 89.81 186 THR A O 1
ATOM 1530 N N . ILE A 1 187 ? 9.821 10.364 -26.044 1.00 85.62 187 ILE A N 1
ATOM 1531 C CA . ILE A 1 187 ? 10.734 10.331 -27.200 1.00 85.62 187 ILE A CA 1
ATOM 1532 C C . ILE A 1 187 ? 11.765 11.474 -27.132 1.00 85.62 187 ILE A C 1
ATOM 1534 O O . ILE A 1 187 ? 12.881 11.335 -27.628 1.00 85.62 187 ILE A O 1
ATOM 1538 N N . ALA A 1 188 ? 11.426 12.611 -26.515 1.00 89.44 188 ALA A N 1
ATOM 1539 C CA . ALA A 1 188 ? 12.372 13.710 -26.338 1.00 89.44 188 ALA A CA 1
ATOM 1540 C C . ALA A 1 188 ? 13.529 13.337 -25.398 1.00 89.44 188 ALA A C 1
ATOM 1542 O O . ALA A 1 188 ? 14.643 13.816 -25.594 1.00 89.44 188 ALA A O 1
ATOM 1543 N N . ASP A 1 189 ? 13.280 12.470 -24.418 1.00 86.12 189 ASP A N 1
ATOM 1544 C CA . ASP A 1 189 ? 14.305 11.958 -23.507 1.00 86.12 189 ASP A CA 1
ATOM 1545 C C . ASP A 1 189 ? 15.184 10.914 -24.198 1.00 86.12 189 ASP A C 1
ATOM 1547 O O . ASP A 1 189 ? 16.392 10.895 -23.985 1.00 86.12 189 ASP A O 1
ATOM 1551 N N . LEU A 1 190 ? 14.596 10.114 -25.095 1.00 82.88 190 LEU A N 1
ATOM 1552 C CA . LEU A 1 190 ? 15.326 9.149 -25.918 1.00 82.88 190 LEU A CA 1
ATOM 1553 C C . LEU A 1 190 ? 16.367 9.820 -26.824 1.00 82.88 190 LEU A C 1
ATOM 1555 O O . LEU A 1 190 ? 17.454 9.294 -27.005 1.00 82.88 190 LEU A O 1
ATOM 1559 N N . LYS A 1 191 ? 16.058 11.004 -27.364 1.00 81.88 191 LYS A N 1
ATOM 1560 C CA . LYS A 1 191 ? 16.980 11.770 -28.223 1.00 81.88 191 LYS A CA 1
ATOM 1561 C C . LYS A 1 191 ? 18.204 12.335 -27.488 1.00 81.88 191 LYS A C 1
ATOM 1563 O O . LYS A 1 191 ? 19.075 12.896 -28.145 1.00 81.88 191 LYS A O 1
ATOM 1568 N N . LYS A 1 192 ? 18.221 12.284 -26.152 1.00 78.81 192 LYS A N 1
ATOM 1569 C CA . LYS A 1 192 ? 19.305 12.806 -25.303 1.00 78.81 192 LYS A CA 1
ATOM 1570 C C . LYS A 1 192 ? 20.225 11.708 -24.758 1.00 78.81 192 LYS A C 1
ATOM 1572 O O . LYS A 1 192 ? 21.198 12.054 -24.092 1.00 78.81 192 LYS A O 1
ATOM 1577 N N . LEU A 1 193 ? 19.868 10.439 -24.964 1.00 71.19 193 LEU A N 1
ATOM 1578 C CA . LEU A 1 193 ? 20.719 9.281 -24.684 1.00 71.19 193 LEU A CA 1
ATOM 1579 C C . LEU A 1 193 ? 21.780 9.148 -25.778 1.00 71.19 193 LEU A C 1
ATOM 1581 O O . LEU A 1 193 ? 22.922 8.808 -25.411 1.00 71.19 193 LEU A O 1
#

Organism: Mytilus edulis (NCBI:txid6550)

InterPro domains:
  IPR038765 Papain-like cysteine peptidase superfamily [SSF54001] (67-118)

Sequence (193 aa):
MEQRFRKNFGSIVKFLEKHHDVFVLDSGCNQVSLGNSTKVKADKEENSPTTTAEPRNKRPQSPTPMPGQAWFNFDDSRVSPIREKEIEKQYQGKESAYMLFYRKKTLTRPKEAEGNPAYKVPDNLVTDIIIENDELSRKRQEYEIEVNTITVQIHFSQSYEFYSGALHPRPDQCGWMELTIDRRKTIADLKKL

Radius of gyration: 30.61 Å; chains: 1; bounding box: 60×47×85 Å